Protein AF-A0A7Y0Q3K5-F1 (afdb_monomer_lite)

Organism: NCBI:txid2729629

Structure (mmCIF, N/CA/C/O backbone):
data_AF-A0A7Y0Q3K5-F1
#
_entry.id   AF-A0A7Y0Q3K5-F1
#
loop_
_atom_site.group_PDB
_atom_site.id
_atom_site.type_symbol
_atom_site.label_atom_id
_atom_site.label_alt_id
_atom_site.label_comp_id
_atom_site.label_asym_id
_atom_site.label_entity_id
_atom_site.label_seq_id
_atom_site.pdbx_PDB_ins_code
_atom_site.Cartn_x
_atom_site.Cartn_y
_atom_site.Cartn_z
_atom_site.occupancy
_atom_site.B_iso_or_equiv
_atom_site.auth_seq_id
_atom_site.auth_comp_id
_atom_site.auth_asym_id
_atom_site.auth_atom_id
_atom_site.pdbx_PDB_model_num
ATOM 1 N N . MET A 1 1 ? 8.801 -20.178 20.200 1.00 30.55 1 MET A N 1
ATOM 2 C CA . MET A 1 1 ? 8.638 -20.980 18.969 1.00 30.55 1 MET A CA 1
ATOM 3 C C . MET A 1 1 ? 8.084 -20.037 17.924 1.00 30.55 1 MET A C 1
ATOM 5 O O . MET A 1 1 ? 7.023 -19.477 18.173 1.00 30.55 1 MET A O 1
ATOM 9 N N . ARG A 1 2 ? 8.838 -19.727 16.863 1.00 35.03 2 ARG A N 1
ATOM 10 C CA . ARG A 1 2 ? 8.365 -18.780 15.844 1.00 35.03 2 ARG A CA 1
ATOM 11 C C . ARG A 1 2 ? 7.385 -19.546 14.961 1.00 35.03 2 ARG A C 1
ATOM 13 O O . ARG A 1 2 ? 7.698 -20.647 14.532 1.00 35.03 2 ARG A O 1
ATOM 20 N N . PHE A 1 3 ? 6.213 -18.978 14.698 1.00 37.06 3 PHE A N 1
ATOM 21 C CA . PHE A 1 3 ? 5.166 -19.551 13.834 1.00 37.06 3 PHE A CA 1
ATOM 22 C C . PHE A 1 3 ? 5.705 -20.064 12.473 1.00 37.06 3 PHE A C 1
ATOM 24 O O . PHE A 1 3 ? 5.179 -21.012 11.897 1.00 37.06 3 PHE A O 1
ATOM 31 N N . TRP A 1 4 ? 6.835 -19.513 12.023 1.00 39.06 4 TRP A N 1
ATOM 32 C CA . TRP A 1 4 ? 7.583 -19.910 10.831 1.00 39.06 4 TRP A CA 1
ATOM 33 C C . TRP A 1 4 ? 8.275 -21.278 10.889 1.00 39.06 4 TRP A C 1
ATOM 35 O O . TRP A 1 4 ? 8.468 -21.882 9.836 1.00 39.06 4 TRP A O 1
ATOM 45 N N . ASP A 1 5 ? 8.591 -21.814 12.070 1.00 39.25 5 ASP A N 1
ATOM 46 C CA . ASP A 1 5 ? 9.247 -23.128 12.185 1.00 39.25 5 ASP A CA 1
ATOM 47 C C . ASP A 1 5 ? 8.309 -24.261 11.709 1.00 39.25 5 ASP A C 1
ATOM 49 O O . ASP A 1 5 ? 8.764 -25.295 11.229 1.00 39.25 5 ASP A O 1
ATOM 53 N N . ALA A 1 6 ? 6.986 -24.047 11.750 1.00 40.75 6 ALA A N 1
ATOM 54 C CA . ALA A 1 6 ? 5.992 -25.015 11.279 1.00 40.75 6 ALA A CA 1
ATOM 55 C C . ALA A 1 6 ? 5.790 -25.012 9.749 1.00 40.75 6 ALA A C 1
ATOM 57 O O . ALA A 1 6 ? 5.374 -26.025 9.190 1.00 40.75 6 ALA A O 1
ATOM 58 N N . PHE A 1 7 ? 6.111 -23.909 9.063 1.00 44.75 7 PHE A N 1
ATOM 59 C CA . PHE A 1 7 ? 5.957 -23.778 7.605 1.00 44.75 7 PHE A CA 1
ATOM 60 C C . PHE A 1 7 ? 7.297 -23.790 6.846 1.00 44.75 7 PHE A C 1
ATOM 62 O O . PHE A 1 7 ? 7.319 -24.001 5.635 1.00 44.75 7 PHE A O 1
ATOM 69 N N . GLY A 1 8 ? 8.420 -23.601 7.546 1.00 37.06 8 GLY A N 1
ATOM 70 C CA . GLY A 1 8 ? 9.743 -23.378 6.957 1.00 37.06 8 GLY A CA 1
ATOM 71 C C . GLY A 1 8 ? 10.617 -24.615 6.725 1.00 37.06 8 GLY A C 1
ATOM 72 O O . GLY A 1 8 ? 11.717 -24.469 6.198 1.00 37.06 8 GLY A O 1
ATOM 73 N N . HIS A 1 9 ? 10.194 -25.834 7.081 1.00 32.56 9 HIS A N 1
ATOM 74 C CA . HIS A 1 9 ? 11.122 -26.978 7.077 1.00 32.56 9 HIS A CA 1
ATOM 75 C C . HIS A 1 9 ? 11.293 -27.752 5.761 1.00 32.56 9 HIS A C 1
ATOM 77 O O . HIS A 1 9 ? 12.130 -28.656 5.721 1.00 32.56 9 HIS A O 1
ATOM 83 N N . HIS A 1 10 ? 10.626 -27.388 4.660 1.00 35.31 10 HIS A N 1
ATOM 84 C CA . HIS A 1 10 ? 10.815 -28.090 3.374 1.00 35.31 10 HIS A CA 1
ATOM 85 C C . HIS A 1 10 ? 11.107 -27.219 2.148 1.00 35.31 10 HIS A C 1
ATOM 87 O O . HIS A 1 10 ? 11.285 -27.767 1.060 1.00 35.31 10 HIS A O 1
ATOM 93 N N . VAL A 1 11 ? 11.271 -25.903 2.290 1.00 40.62 11 VAL A N 1
ATOM 94 C CA . VAL A 1 11 ? 11.734 -25.079 1.166 1.00 40.62 11 VAL A CA 1
ATOM 95 C C . VAL A 1 11 ? 13.249 -24.954 1.262 1.00 40.62 11 VAL A C 1
ATOM 97 O O . VAL A 1 11 ? 13.791 -24.161 2.027 1.00 40.62 11 VAL A O 1
ATOM 100 N N . ARG A 1 12 ? 13.960 -25.799 0.504 1.00 35.88 12 ARG A N 1
ATOM 101 C CA . ARG A 1 12 ? 15.380 -25.558 0.224 1.00 35.88 12 ARG A CA 1
ATOM 102 C C . ARG A 1 12 ? 15.511 -24.141 -0.358 1.00 35.88 12 ARG A C 1
ATOM 104 O O . ARG A 1 12 ? 14.725 -23.812 -1.245 1.00 35.88 12 ARG A O 1
ATOM 111 N N . PRO A 1 13 ? 16.517 -23.346 0.044 1.00 39.75 13 PRO A N 1
ATOM 112 C CA . PRO A 1 13 ? 16.728 -21.966 -0.415 1.00 39.75 13 PRO A CA 1
ATOM 113 C C . PRO A 1 13 ? 17.180 -21.859 -1.890 1.00 39.75 13 PRO A C 1
ATOM 115 O O . PRO A 1 13 ? 17.896 -20.940 -2.262 1.00 39.75 13 PRO A O 1
ATOM 118 N N . SER A 1 14 ? 16.805 -22.818 -2.738 1.00 45.38 14 SER A N 1
ATOM 119 C CA . SER A 1 14 ? 17.191 -22.900 -4.147 1.00 45.38 14 SER A CA 1
ATOM 120 C C . SER A 1 14 ? 16.003 -22.800 -5.109 1.00 45.38 14 SER A C 1
ATOM 122 O O . SER A 1 14 ? 16.205 -22.986 -6.303 1.00 45.38 14 SER A O 1
ATOM 124 N N . ASN A 1 15 ? 14.777 -22.575 -4.617 1.00 52.78 15 ASN A N 1
ATOM 125 C CA . ASN A 1 15 ? 13.581 -22.474 -5.457 1.00 52.78 15 ASN A CA 1
ATOM 126 C C . ASN A 1 15 ? 12.684 -21.306 -5.012 1.00 52.78 15 ASN A C 1
ATOM 128 O O . ASN A 1 15 ? 11.718 -21.497 -4.272 1.00 52.78 15 ASN A O 1
ATOM 132 N N . LEU A 1 16 ? 13.060 -20.096 -5.431 1.00 55.34 16 LEU A N 1
ATOM 133 C CA . LEU A 1 16 ? 12.394 -18.838 -5.079 1.00 55.34 16 LEU A CA 1
ATOM 134 C C . LEU A 1 16 ? 10.969 -18.735 -5.663 1.00 55.34 16 LEU A C 1
ATOM 136 O O . LEU A 1 16 ? 10.087 -18.167 -5.017 1.00 55.34 16 LEU A O 1
ATOM 140 N N . ASP A 1 17 ? 10.691 -19.416 -6.781 1.00 59.78 17 ASP A N 1
ATOM 141 C CA . ASP A 1 17 ? 9.335 -19.572 -7.335 1.00 59.78 17 ASP A CA 1
ATOM 142 C C . ASP A 1 17 ? 8.386 -20.249 -6.329 1.00 59.78 17 ASP A C 1
ATOM 144 O O . ASP A 1 17 ? 7.210 -19.897 -6.201 1.00 59.78 17 ASP A O 1
ATOM 148 N N . GLY A 1 18 ? 8.913 -21.203 -5.551 1.00 64.25 18 GLY A N 1
ATOM 149 C CA . GLY A 1 18 ? 8.178 -21.871 -4.478 1.00 64.25 18 GLY A CA 1
ATOM 150 C C . GLY A 1 18 ? 7.879 -20.958 -3.286 1.00 64.25 18 GLY A C 1
ATOM 151 O O . GLY A 1 18 ? 6.860 -21.148 -2.617 1.00 64.25 18 GLY A O 1
ATOM 152 N N . GLU A 1 19 ? 8.729 -19.960 -3.035 1.00 71.50 19 GLU A N 1
ATOM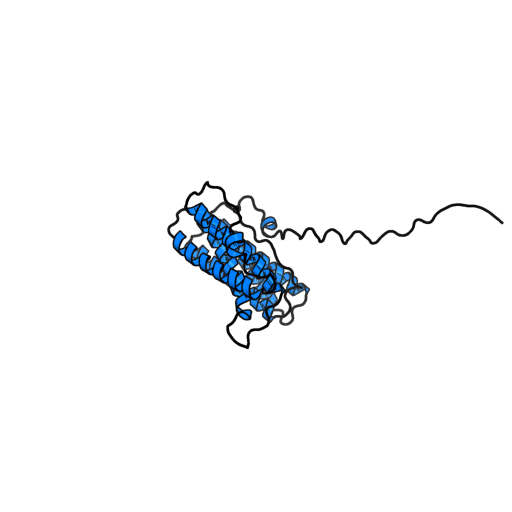 153 C CA . GLU A 1 19 ? 8.556 -18.984 -1.956 1.00 71.50 19 GLU A CA 1
ATOM 154 C C . GLU A 1 19 ? 7.471 -17.958 -2.320 1.00 71.50 19 GLU A C 1
ATOM 156 O O . GLU A 1 19 ? 6.534 -17.762 -1.545 1.00 71.50 19 GLU A O 1
ATOM 161 N N . LEU A 1 20 ? 7.502 -17.400 -3.537 1.00 74.88 20 LEU A N 1
ATOM 162 C CA . LEU A 1 20 ? 6.457 -16.493 -4.041 1.00 74.88 20 LEU A CA 1
ATOM 163 C C . LEU A 1 20 ? 5.085 -17.173 -4.133 1.00 74.88 20 LEU A C 1
ATOM 165 O O . LEU A 1 20 ? 4.081 -16.616 -3.687 1.00 74.88 20 LEU A O 1
ATOM 169 N N . ALA A 1 21 ? 5.028 -18.413 -4.627 1.00 72.06 21 ALA A N 1
ATOM 170 C CA . ALA A 1 21 ? 3.790 -19.196 -4.642 1.00 72.06 21 ALA A CA 1
ATOM 171 C C . ALA A 1 21 ? 3.284 -19.547 -3.227 1.00 72.06 21 ALA A C 1
ATOM 173 O O . ALA A 1 21 ? 2.089 -19.791 -3.024 1.00 72.06 21 ALA A O 1
ATOM 174 N N . GLY A 1 22 ? 4.182 -19.612 -2.241 1.00 72.06 22 GLY A N 1
ATOM 175 C CA . GLY A 1 22 ? 3.836 -19.721 -0.825 1.00 72.06 22 GLY A CA 1
ATOM 176 C C . GLY A 1 22 ? 3.219 -18.428 -0.297 1.00 72.06 22 GLY A C 1
ATOM 177 O O . GLY A 1 22 ? 2.155 -18.462 0.318 1.00 72.06 22 GLY A O 1
ATOM 178 N N . PHE A 1 23 ? 3.832 -17.286 -0.602 1.00 71.31 23 PHE A N 1
ATOM 179 C CA . PHE A 1 23 ? 3.341 -15.979 -0.176 1.00 71.31 23 PHE A CA 1
ATOM 180 C C . PHE A 1 23 ? 1.995 -15.599 -0.796 1.00 71.31 23 PHE A C 1
ATOM 182 O O . PHE A 1 23 ? 1.119 -15.135 -0.071 1.00 71.31 23 PHE A O 1
ATOM 189 N N . ARG A 1 24 ? 1.757 -15.898 -2.078 1.00 72.25 24 ARG A N 1
ATOM 190 C CA . ARG A 1 24 ? 0.447 -15.671 -2.717 1.00 72.25 24 ARG A CA 1
ATOM 191 C C . ARG A 1 24 ? -0.679 -16.482 -2.062 1.00 72.25 24 ARG A C 1
ATOM 193 O O . ARG A 1 24 ? -1.801 -16.005 -1.926 1.00 72.25 24 ARG A O 1
ATOM 200 N N . ARG A 1 25 ? -0.379 -17.694 -1.575 1.00 74.88 25 ARG A N 1
ATOM 201 C CA . ARG A 1 25 ? -1.334 -18.484 -0.774 1.00 74.88 25 ARG A CA 1
ATOM 202 C C . ARG A 1 25 ? -1.654 -17.835 0.573 1.00 74.88 25 ARG A C 1
ATOM 204 O O . ARG A 1 25 ? -2.783 -17.955 1.034 1.00 74.88 25 ARG A O 1
ATOM 211 N N . VAL A 1 26 ? -0.686 -17.155 1.190 1.00 67.81 26 VAL A N 1
ATOM 212 C CA . VAL A 1 26 ? -0.919 -16.364 2.411 1.00 67.81 26 VAL A CA 1
ATOM 213 C C . VAL A 1 26 ? -1.731 -15.106 2.099 1.00 67.81 26 VAL A C 1
ATOM 215 O O . VAL A 1 26 ? -2.606 -14.766 2.889 1.00 67.81 26 VAL A O 1
ATOM 218 N N . GLY A 1 27 ? -1.514 -14.474 0.939 1.00 68.19 27 GLY A N 1
ATOM 219 C CA . GLY A 1 27 ? -2.356 -13.387 0.424 1.00 68.19 27 GLY A CA 1
ATOM 220 C C . GLY A 1 27 ? -3.841 -13.753 0.446 1.00 68.19 27 GLY A C 1
ATOM 221 O O . GLY A 1 27 ? -4.630 -13.057 1.074 1.00 68.19 27 GLY A O 1
ATOM 222 N N . GLY A 1 28 ? -4.195 -14.950 -0.038 1.00 71.19 28 GLY A N 1
ATOM 223 C CA . GLY A 1 28 ? -5.576 -15.455 0.001 1.00 71.19 28 GLY A CA 1
ATOM 224 C C . GLY A 1 28 ? -6.249 -15.451 1.386 1.00 71.19 28 GLY A C 1
ATOM 225 O O . GLY A 1 28 ? -7.472 -15.353 1.465 1.00 71.19 28 GLY A O 1
ATOM 226 N N . GLN A 1 29 ? -5.483 -15.475 2.484 1.00 82.50 29 GLN A N 1
ATOM 227 C CA . GLN A 1 29 ? -6.030 -15.360 3.842 1.00 82.50 29 GLN A CA 1
ATOM 228 C C . GLN A 1 29 ? -6.497 -13.938 4.179 1.00 82.50 29 GLN A C 1
ATOM 230 O O . GLN A 1 29 ? -7.330 -13.769 5.065 1.00 82.50 29 GLN A O 1
ATOM 235 N N . VAL A 1 30 ? -5.985 -12.906 3.504 1.00 91.69 30 VAL A N 1
ATOM 236 C CA . VAL A 1 30 ? -6.357 -11.506 3.750 1.00 91.69 30 VAL A CA 1
ATOM 237 C C . VAL A 1 30 ? -7.838 -11.290 3.458 1.00 91.69 30 VAL A C 1
ATOM 239 O O . VAL A 1 30 ? -8.549 -10.757 4.307 1.00 91.69 30 VAL A O 1
ATOM 242 N N . LEU A 1 31 ? -8.329 -11.758 2.307 1.00 89.56 31 LEU A N 1
ATOM 243 C CA . LEU A 1 31 ? -9.748 -11.659 1.946 1.00 89.56 31 LEU A CA 1
ATOM 244 C C . LEU A 1 31 ? -10.652 -12.457 2.893 1.00 89.56 31 LEU A C 1
ATOM 246 O O . LEU A 1 31 ? -11.703 -11.962 3.295 1.00 89.56 31 LEU A O 1
ATOM 250 N N . GLU A 1 32 ? -10.236 -13.662 3.290 1.00 90.25 32 GLU A N 1
ATOM 251 C CA . GLU A 1 32 ? -10.981 -14.463 4.271 1.00 90.25 32 GLU A CA 1
ATOM 252 C C . GLU A 1 32 ? -11.122 -13.723 5.605 1.00 90.25 32 GLU A C 1
ATOM 254 O O . GLU A 1 32 ? -12.180 -13.741 6.232 1.00 90.25 32 GLU A O 1
ATOM 259 N N . VAL A 1 33 ? -10.058 -13.051 6.045 1.00 91.75 33 VAL A N 1
ATOM 260 C CA . VAL A 1 33 ? -10.050 -12.310 7.309 1.00 91.75 33 VAL A CA 1
ATOM 261 C C . VAL A 1 33 ? -10.799 -10.991 7.189 1.00 91.75 33 VAL A C 1
ATOM 263 O O . VAL A 1 33 ? -11.500 -10.629 8.127 1.00 91.75 33 VAL A O 1
ATOM 266 N N . LEU A 1 34 ? -10.746 -10.312 6.041 1.00 91.44 34 LEU A N 1
ATOM 267 C CA . LEU A 1 34 ? -11.617 -9.169 5.755 1.00 91.44 34 LEU A CA 1
ATOM 268 C C . LEU A 1 34 ? -13.096 -9.553 5.889 1.00 91.44 34 LEU A C 1
ATOM 270 O O . LEU A 1 34 ? -13.844 -8.851 6.568 1.00 91.44 34 LEU A O 1
ATOM 274 N N . ASP A 1 35 ? -13.515 -10.692 5.325 1.00 91.50 35 ASP A N 1
ATOM 275 C CA . ASP A 1 35 ? -14.900 -11.164 5.465 1.00 91.50 35 ASP A CA 1
ATOM 276 C C . ASP A 1 35 ? -15.249 -11.528 6.918 1.00 91.50 35 ASP A C 1
ATOM 278 O O . ASP A 1 35 ? -16.330 -11.181 7.398 1.00 91.50 35 ASP A O 1
ATOM 282 N N . GLN A 1 36 ? -14.325 -12.156 7.654 1.00 92.56 36 GLN A N 1
ATOM 283 C CA . GLN A 1 36 ? -14.501 -12.449 9.085 1.00 92.56 36 GLN A CA 1
ATOM 284 C C . GLN A 1 36 ? -14.631 -11.175 9.930 1.00 92.56 36 GLN A C 1
ATOM 286 O O . GLN A 1 36 ? -15.387 -11.152 10.902 1.00 92.56 36 GLN A O 1
ATOM 291 N N . LEU A 1 37 ? -13.904 -10.115 9.570 1.00 92.94 37 LEU A N 1
ATOM 292 C CA . LEU A 1 37 ? -13.866 -8.857 10.310 1.00 92.94 37 LEU A CA 1
ATOM 293 C C . LEU A 1 37 ? -14.935 -7.854 9.879 1.00 92.94 37 LEU A C 1
ATOM 295 O O . LEU A 1 37 ? -15.087 -6.846 10.562 1.00 92.94 37 LEU A O 1
ATOM 299 N N . LYS A 1 38 ? -15.731 -8.112 8.834 1.00 89.31 38 LYS A N 1
ATOM 300 C CA . LYS A 1 38 ? -16.739 -7.156 8.326 1.00 89.31 38 LYS A CA 1
ATOM 301 C C . LYS A 1 38 ? -17.720 -6.643 9.386 1.00 89.31 38 LYS A C 1
ATOM 303 O O . LYS A 1 38 ? -18.212 -5.527 9.280 1.00 89.31 38 LYS A O 1
ATOM 308 N N . THR A 1 39 ? -18.014 -7.454 10.405 1.00 87.12 39 THR A N 1
ATOM 309 C CA . THR A 1 39 ? -18.900 -7.089 11.524 1.00 87.12 39 THR A CA 1
ATOM 310 C C . THR A 1 39 ? -18.146 -6.660 12.784 1.00 87.12 39 THR A C 1
ATOM 312 O O . THR A 1 39 ? -18.775 -6.399 13.807 1.00 87.12 39 THR A O 1
ATOM 315 N N . SER A 1 40 ? -16.812 -6.632 12.754 1.00 91.12 40 SER A N 1
ATOM 316 C CA . SER A 1 40 ? -15.996 -6.157 13.869 1.00 91.12 40 SER A CA 1
ATOM 317 C C . SER A 1 40 ? -16.199 -4.657 14.059 1.00 91.12 40 SER A C 1
ATOM 319 O O . SER A 1 40 ? -16.102 -3.886 13.106 1.00 91.12 40 SER A O 1
ATOM 321 N N . ALA A 1 41 ? -16.439 -4.242 15.302 1.00 91.56 41 ALA A N 1
ATOM 322 C CA . ALA A 1 41 ? -16.521 -2.832 15.679 1.00 91.56 41 ALA A CA 1
ATOM 323 C C . ALA A 1 41 ? -15.154 -2.236 16.063 1.00 91.56 41 ALA A C 1
ATOM 325 O O . ALA A 1 41 ? -15.095 -1.076 16.459 1.00 91.56 41 ALA A O 1
ATOM 326 N N . VAL A 1 42 ? -14.072 -3.024 15.995 1.00 94.62 42 VAL A N 1
ATOM 327 C CA . VAL A 1 42 ? -12.729 -2.610 16.421 1.00 94.62 42 VAL A CA 1
ATOM 328 C C . VAL A 1 42 ? -12.001 -1.952 15.242 1.00 94.62 42 VAL A C 1
ATOM 330 O O . VAL A 1 42 ? -11.570 -2.665 14.332 1.00 94.62 42 VAL A O 1
ATOM 333 N N . PRO A 1 43 ? -11.836 -0.616 15.217 1.00 93.38 43 PRO A N 1
ATOM 334 C CA . PRO A 1 43 ? -11.351 0.072 14.019 1.00 93.38 43 PRO A CA 1
ATOM 335 C C . PRO A 1 43 ? -9.867 -0.200 13.729 1.00 93.38 43 PRO A C 1
ATOM 337 O O . PRO A 1 43 ? -9.455 -0.300 12.577 1.00 93.38 43 PRO A O 1
ATOM 340 N N . THR A 1 44 ? -9.061 -0.421 14.766 1.00 94.19 44 THR A N 1
ATOM 341 C CA . THR A 1 44 ? -7.650 -0.824 14.658 1.00 94.19 44 THR A CA 1
ATOM 342 C C . THR A 1 44 ? -7.480 -2.208 14.025 1.00 94.19 44 THR A C 1
ATOM 344 O O . THR A 1 44 ? -6.535 -2.423 13.266 1.00 94.19 44 THR A O 1
ATOM 347 N N . ALA A 1 45 ? -8.422 -3.134 14.242 1.00 95.50 45 ALA A N 1
ATOM 348 C CA . ALA A 1 45 ? -8.410 -4.442 13.585 1.00 95.50 45 ALA A CA 1
ATOM 349 C C . ALA A 1 45 ? -8.599 -4.297 12.067 1.00 95.50 45 ALA A C 1
ATOM 351 O O . ALA A 1 45 ? -7.887 -4.935 11.288 1.00 95.50 45 ALA A O 1
ATOM 352 N N . HIS A 1 46 ? -9.513 -3.407 11.658 1.00 95.38 46 HIS A N 1
ATOM 353 C CA . HIS A 1 46 ? -9.708 -3.034 10.255 1.00 95.38 46 HIS A CA 1
ATOM 354 C C . HIS A 1 46 ? -8.463 -2.366 9.671 1.00 95.38 46 HIS A C 1
ATOM 356 O O . HIS A 1 46 ? -8.049 -2.723 8.572 1.00 95.38 46 HIS A O 1
ATOM 362 N N . ALA A 1 47 ? -7.802 -1.481 10.422 1.00 95.50 47 ALA A N 1
ATOM 363 C CA . ALA A 1 47 ? -6.574 -0.829 9.971 1.00 95.50 47 ALA A CA 1
ATOM 364 C C . ALA A 1 47 ? -5.476 -1.852 9.624 1.00 95.50 47 ALA A C 1
ATOM 366 O O . ALA A 1 47 ? -4.934 -1.811 8.520 1.00 95.50 47 ALA A O 1
ATOM 367 N N . TYR A 1 48 ? -5.197 -2.822 10.504 1.00 96.56 48 TYR A N 1
ATOM 368 C CA . TYR A 1 48 ? -4.203 -3.869 10.233 1.00 96.56 48 TYR A CA 1
ATOM 369 C C . TYR A 1 48 ? -4.500 -4.661 8.955 1.00 96.56 48 TYR A C 1
ATOM 371 O O . TYR A 1 48 ? -3.604 -4.875 8.133 1.00 96.56 48 TYR A O 1
ATOM 379 N N . ILE A 1 49 ? -5.748 -5.106 8.777 1.00 96.44 49 ILE A N 1
ATOM 380 C CA . ILE A 1 49 ? -6.099 -5.947 7.629 1.00 96.44 49 ILE A CA 1
ATOM 381 C C . ILE A 1 49 ? -6.176 -5.144 6.323 1.00 96.44 49 ILE A C 1
ATOM 383 O O . ILE A 1 49 ? -5.813 -5.670 5.273 1.00 96.44 49 ILE A O 1
ATOM 387 N N . GLN A 1 50 ? -6.556 -3.864 6.368 1.00 96.31 50 GLN A N 1
ATOM 388 C CA . GLN A 1 50 ? -6.536 -2.990 5.190 1.00 96.31 50 GLN A CA 1
ATOM 389 C C . GLN A 1 50 ? -5.107 -2.662 4.744 1.00 96.31 50 GLN A C 1
ATOM 391 O O . GLN A 1 50 ? -4.834 -2.651 3.543 1.00 96.31 50 GLN A O 1
ATOM 396 N N . VAL A 1 51 ? -4.165 -2.492 5.682 1.00 96.75 51 VAL A N 1
ATOM 397 C CA . VAL A 1 51 ? -2.732 -2.414 5.345 1.00 96.75 51 VAL A CA 1
ATOM 398 C C . VAL A 1 51 ? -2.292 -3.707 4.662 1.00 96.75 51 VAL A C 1
ATOM 400 O O . VAL A 1 51 ? -1.726 -3.657 3.572 1.00 96.75 51 VAL A O 1
ATOM 403 N N . ALA A 1 52 ? -2.604 -4.870 5.247 1.00 96.38 52 ALA A N 1
ATOM 404 C CA . ALA A 1 52 ? -2.267 -6.164 4.651 1.00 96.38 52 ALA A CA 1
ATOM 405 C C . ALA A 1 52 ? -2.836 -6.315 3.230 1.00 96.38 52 ALA A C 1
ATOM 407 O O . ALA A 1 52 ? -2.133 -6.797 2.343 1.00 96.38 52 ALA A O 1
ATOM 408 N N . ARG A 1 53 ? -4.067 -5.842 2.997 1.00 96.75 53 ARG A N 1
ATOM 409 C CA . ARG A 1 53 ? -4.720 -5.855 1.684 1.00 96.75 53 ARG A CA 1
ATOM 410 C C . ARG A 1 53 ? -4.021 -4.970 0.661 1.00 96.75 53 ARG A C 1
ATOM 412 O O . ARG A 1 53 ? -3.848 -5.392 -0.477 1.00 96.75 53 ARG A O 1
ATOM 419 N N . CYS A 1 54 ? -3.577 -3.780 1.053 1.00 97.44 54 CYS A N 1
ATOM 420 C CA . CYS A 1 54 ? -2.803 -2.911 0.165 1.00 97.44 54 CYS A CA 1
ATOM 421 C C . CYS A 1 54 ? -1.480 -3.572 -0.255 1.00 97.44 54 CYS A C 1
ATOM 423 O O . CYS A 1 54 ? -1.117 -3.546 -1.429 1.00 97.44 54 CYS A O 1
ATOM 425 N N . LEU A 1 55 ? -0.777 -4.202 0.692 1.00 95.88 55 LEU A N 1
ATOM 426 C CA . LEU A 1 55 ? 0.482 -4.902 0.420 1.00 95.88 55 LEU A CA 1
ATOM 427 C C . LEU A 1 55 ? 0.278 -6.122 -0.485 1.00 95.88 55 LEU A C 1
ATOM 429 O O . LEU A 1 55 ? 1.037 -6.315 -1.432 1.00 95.88 55 LEU A O 1
ATOM 433 N N . GLU A 1 56 ? -0.762 -6.914 -0.220 1.00 95.44 56 GLU A N 1
ATOM 434 C CA . GLU A 1 56 ? -1.150 -8.055 -1.051 1.00 95.44 56 GLU A CA 1
ATOM 435 C C . GLU A 1 56 ? -1.431 -7.617 -2.491 1.00 95.44 56 GLU A C 1
ATOM 437 O O . GLU A 1 56 ? -0.807 -8.134 -3.411 1.00 95.44 56 GLU A O 1
ATOM 442 N N . LEU A 1 57 ? -2.315 -6.631 -2.684 1.00 95.62 57 LEU A N 1
ATOM 443 C CA . LEU A 1 57 ? -2.696 -6.131 -4.008 1.00 95.62 57 LEU A CA 1
ATOM 444 C C . LEU A 1 57 ? -1.491 -5.642 -4.804 1.00 95.62 57 LEU A C 1
ATOM 446 O O . LEU A 1 57 ? -1.352 -5.967 -5.982 1.00 95.62 57 LEU A O 1
ATOM 450 N N . PHE A 1 58 ? -0.609 -4.884 -4.155 1.00 96.19 58 PHE A N 1
ATOM 451 C CA . PHE A 1 58 ? 0.611 -4.414 -4.788 1.00 96.19 58 PHE A CA 1
ATOM 452 C C . PHE A 1 58 ? 1.515 -5.578 -5.204 1.00 96.19 58 PHE A C 1
ATOM 454 O O . PHE A 1 58 ? 1.960 -5.628 -6.349 1.00 96.19 58 PHE A O 1
ATOM 461 N N . ALA A 1 59 ? 1.795 -6.511 -4.291 1.00 93.44 59 ALA A N 1
ATOM 462 C CA . ALA A 1 59 ? 2.713 -7.612 -4.557 1.00 93.44 59 ALA A CA 1
ATOM 463 C C . ALA A 1 59 ? 2.163 -8.575 -5.616 1.00 93.44 59 ALA A C 1
ATOM 465 O O . ALA A 1 59 ? 2.894 -8.917 -6.545 1.00 93.44 59 ALA A O 1
ATOM 466 N N . ASP A 1 60 ? 0.881 -8.939 -5.525 1.00 92.00 60 ASP A N 1
ATOM 467 C CA . ASP A 1 60 ? 0.192 -9.792 -6.496 1.00 92.00 60 ASP A CA 1
ATOM 468 C C . ASP A 1 60 ? 0.242 -9.163 -7.887 1.00 92.00 60 ASP A C 1
ATOM 470 O O . ASP A 1 60 ? 0.705 -9.793 -8.836 1.00 92.00 60 ASP A O 1
ATOM 474 N N . GLN A 1 61 ? -0.154 -7.894 -8.008 1.00 92.94 61 GLN A N 1
ATOM 475 C CA . GLN A 1 61 ? -0.180 -7.203 -9.294 1.00 92.94 61 GLN A CA 1
ATOM 476 C C . GLN A 1 61 ? 1.222 -6.995 -9.882 1.00 92.94 61 GLN A C 1
ATOM 478 O O . GLN A 1 61 ? 1.379 -6.954 -11.105 1.00 92.94 61 GLN A O 1
ATOM 483 N N . LEU A 1 62 ? 2.241 -6.879 -9.029 1.00 91.88 62 LEU A N 1
ATOM 484 C CA . LEU A 1 62 ? 3.629 -6.737 -9.446 1.00 91.88 62 LEU A CA 1
ATOM 485 C C . LEU A 1 62 ? 4.192 -8.037 -10.047 1.00 91.88 62 LEU A C 1
ATOM 487 O O . LEU A 1 62 ? 4.970 -7.973 -11.001 1.00 91.88 62 LEU A O 1
ATOM 491 N N . VAL A 1 63 ? 3.814 -9.204 -9.511 1.00 89.50 63 VAL A N 1
ATOM 492 C CA . VAL A 1 63 ? 4.313 -10.513 -9.982 1.00 89.50 63 VAL A CA 1
ATOM 493 C C . VAL A 1 63 ? 3.416 -11.175 -11.027 1.00 89.50 63 VAL A C 1
ATOM 495 O O . VAL A 1 63 ? 3.906 -12.011 -11.784 1.00 89.50 63 VAL A O 1
ATOM 498 N N . GLU A 1 64 ? 2.132 -10.807 -11.102 1.00 88.62 64 GLU A N 1
ATOM 499 C CA . GLU A 1 64 ? 1.128 -11.442 -11.972 1.00 88.62 64 GLU A CA 1
ATOM 500 C C . GLU A 1 64 ? 1.594 -11.631 -13.427 1.00 88.62 64 GLU A C 1
ATOM 502 O O . GLU A 1 64 ? 1.465 -12.749 -13.934 1.00 88.62 64 GLU A O 1
ATOM 507 N N . PRO A 1 65 ? 2.208 -10.631 -14.099 1.00 87.25 65 PRO A N 1
ATOM 508 C CA . PRO A 1 65 ? 2.620 -10.785 -15.496 1.00 87.25 65 PRO A CA 1
ATOM 509 C C . PRO A 1 65 ? 3.665 -11.882 -15.726 1.00 87.25 65 PRO A C 1
ATOM 511 O O . PRO A 1 65 ? 3.777 -12.397 -16.834 1.00 87.25 65 PRO A O 1
ATOM 514 N N . TYR A 1 66 ? 4.426 -12.241 -14.692 1.00 84.81 66 TYR A N 1
ATOM 515 C CA . TYR A 1 66 ? 5.521 -13.214 -14.749 1.00 84.81 66 TYR A CA 1
ATOM 516 C C . TYR A 1 66 ? 5.096 -14.608 -14.274 1.00 84.81 66 TYR A C 1
ATOM 518 O O . TYR A 1 66 ? 5.812 -15.581 -14.488 1.00 84.81 66 TYR A O 1
ATOM 526 N N . MET A 1 67 ? 3.932 -14.709 -13.629 1.00 79.50 67 MET A N 1
ATOM 527 C CA . MET A 1 67 ? 3.412 -15.944 -13.032 1.00 79.50 67 MET A CA 1
ATOM 528 C C . MET A 1 67 ? 2.261 -16.555 -13.848 1.00 79.50 67 MET A C 1
ATOM 530 O O . MET A 1 67 ? 1.651 -17.536 -13.418 1.00 79.50 67 MET A O 1
ATOM 534 N N . ALA A 1 68 ? 1.945 -15.984 -15.016 1.00 72.06 68 ALA A N 1
ATOM 535 C CA . ALA A 1 68 ? 0.895 -16.477 -15.898 1.00 72.06 68 ALA A CA 1
ATOM 536 C C . ALA A 1 68 ? 1.168 -17.928 -16.336 1.00 72.06 68 ALA A C 1
ATOM 538 O O . ALA A 1 68 ? 2.266 -18.280 -16.765 1.00 72.06 68 ALA A O 1
ATOM 539 N N . ILE A 1 69 ? 0.148 -18.786 -16.239 1.00 62.22 69 ILE A N 1
ATOM 540 C CA . ILE A 1 69 ? 0.255 -20.206 -16.594 1.00 62.22 69 ILE A CA 1
ATOM 541 C C . ILE A 1 69 ? 0.340 -20.332 -18.124 1.00 62.22 69 ILE A C 1
ATOM 543 O O . ILE A 1 69 ? -0.672 -20.235 -18.816 1.00 62.22 69 ILE A O 1
ATOM 547 N N . GLY A 1 70 ? 1.545 -20.559 -18.652 1.00 61.84 70 GLY A N 1
ATOM 548 C CA . GLY A 1 70 ? 1.804 -20.763 -20.082 1.00 61.84 70 GLY A CA 1
ATOM 549 C C . GLY A 1 70 ? 3.292 -20.659 -20.435 1.00 61.84 70 GLY A C 1
ATOM 550 O O . GLY A 1 70 ? 4.090 -20.182 -19.636 1.00 61.84 70 GLY A O 1
ATOM 551 N N . SER A 1 71 ? 3.680 -21.107 -21.634 1.00 58.53 71 SER A N 1
ATOM 552 C CA . SER A 1 71 ? 5.074 -21.070 -22.124 1.00 58.53 71 SER A CA 1
ATOM 553 C C . SER A 1 71 ? 5.595 -19.669 -22.466 1.00 58.53 71 SER A C 1
ATOM 555 O O . SER A 1 71 ? 6.778 -19.527 -22.765 1.00 58.53 71 SER A O 1
ATOM 557 N N . ASP A 1 72 ? 4.725 -18.658 -22.420 1.00 74.81 72 ASP A N 1
ATOM 558 C CA . ASP A 1 72 ? 4.995 -17.318 -22.953 1.00 74.81 72 ASP A CA 1
ATOM 559 C C . ASP A 1 72 ? 5.181 -16.263 -21.848 1.00 74.81 72 ASP A C 1
ATOM 561 O O . ASP A 1 72 ? 5.308 -15.073 -22.140 1.00 74.81 72 ASP A O 1
ATOM 565 N N . ALA A 1 73 ? 5.197 -16.676 -20.574 1.00 76.00 73 ALA A N 1
ATOM 566 C CA . ALA A 1 73 ? 5.447 -15.758 -19.469 1.00 76.00 73 ALA A CA 1
ATOM 567 C C . ALA A 1 73 ? 6.893 -15.222 -19.535 1.00 76.00 73 ALA A C 1
ATOM 569 O O . ALA A 1 73 ? 7.839 -16.009 -19.672 1.00 76.00 73 ALA A O 1
ATOM 570 N N . PRO A 1 74 ? 7.100 -13.894 -19.445 1.00 81.62 74 PRO A N 1
ATOM 571 C CA . PRO A 1 74 ? 8.437 -13.325 -19.392 1.00 81.62 74 PRO A CA 1
ATOM 572 C C . PRO A 1 74 ? 9.178 -13.798 -18.138 1.00 81.62 74 PRO A C 1
ATOM 574 O O . PRO A 1 74 ? 8.576 -14.055 -17.096 1.00 81.62 74 PRO A O 1
ATOM 577 N N . ALA A 1 75 ? 10.507 -13.862 -18.222 1.00 83.44 75 ALA A N 1
ATOM 578 C CA . ALA A 1 75 ? 11.337 -14.171 -17.064 1.00 83.44 75 ALA A CA 1
ATOM 579 C C . ALA A 1 75 ? 11.127 -13.127 -15.954 1.00 83.44 75 ALA A C 1
ATOM 581 O O . ALA A 1 75 ? 11.161 -11.924 -16.222 1.00 83.44 75 ALA A O 1
ATOM 582 N N . LEU A 1 76 ? 10.949 -13.595 -14.716 1.00 84.81 76 LEU A N 1
ATOM 583 C CA . LEU A 1 76 ? 10.756 -12.752 -13.540 1.00 84.81 76 LEU A CA 1
ATOM 584 C C . LEU A 1 76 ? 12.004 -11.883 -13.276 1.00 84.81 76 LEU A C 1
ATOM 586 O O . LEU A 1 76 ? 13.083 -12.419 -13.003 1.00 84.81 76 LEU A O 1
ATOM 590 N N . PRO A 1 77 ? 11.897 -10.542 -13.317 1.00 87.00 77 PRO A N 1
ATOM 591 C CA . PRO A 1 77 ? 13.018 -9.672 -13.003 1.00 87.00 77 PRO A CA 1
ATOM 592 C C . PRO A 1 77 ? 13.400 -9.805 -11.529 1.00 87.00 77 PRO A C 1
ATOM 594 O O . PRO A 1 77 ? 12.557 -9.672 -10.643 1.00 87.00 77 PRO A O 1
ATOM 597 N N . GLY A 1 78 ? 14.692 -9.965 -11.234 1.00 85.50 78 GLY A N 1
ATOM 598 C CA . GLY A 1 78 ? 15.139 -10.176 -9.851 1.00 85.50 78 GLY A CA 1
ATOM 599 C C . GLY A 1 78 ? 14.808 -9.021 -8.892 1.00 85.50 78 GLY A C 1
ATOM 600 O O . GLY A 1 78 ? 14.740 -9.221 -7.683 1.00 85.50 78 GLY A O 1
ATOM 601 N N . TRP A 1 79 ? 14.606 -7.793 -9.389 1.00 87.38 79 TRP A N 1
ATOM 602 C CA . TRP A 1 79 ? 14.139 -6.691 -8.540 1.00 87.38 79 TRP A CA 1
ATOM 603 C C . TRP A 1 79 ? 12.652 -6.832 -8.181 1.00 87.38 79 TRP A C 1
ATOM 605 O O . TRP A 1 79 ? 12.305 -6.564 -7.033 1.00 87.38 79 TRP A O 1
ATOM 615 N N . VAL A 1 80 ? 11.812 -7.297 -9.119 1.00 89.44 80 VAL A N 1
ATOM 616 C CA . VAL A 1 80 ? 10.384 -7.577 -8.894 1.00 89.44 80 VAL A CA 1
ATOM 617 C C . VAL A 1 80 ? 10.246 -8.654 -7.831 1.00 89.44 80 VAL A C 1
ATOM 619 O O . VAL A 1 80 ? 9.549 -8.455 -6.843 1.00 89.44 80 VAL A O 1
ATOM 622 N N . GLU A 1 81 ? 10.983 -9.752 -7.993 1.00 87.62 81 GLU A N 1
ATOM 623 C CA . GLU A 1 81 ? 11.039 -10.846 -7.026 1.00 87.62 81 GLU 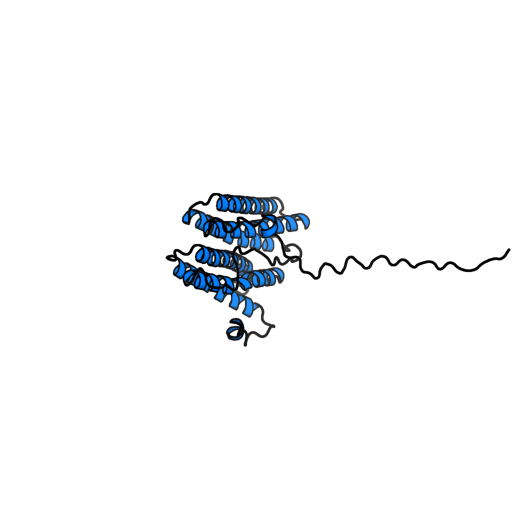A CA 1
ATOM 624 C C . GLU A 1 81 ? 11.393 -10.341 -5.621 1.00 87.62 81 GLU A C 1
ATOM 626 O O . GLU A 1 81 ? 10.647 -10.550 -4.665 1.00 87.62 81 GLU A O 1
ATOM 631 N N . ARG A 1 82 ? 12.508 -9.610 -5.485 1.00 89.38 82 ARG A N 1
ATOM 632 C CA . ARG A 1 82 ? 12.940 -9.076 -4.186 1.00 89.38 82 ARG A CA 1
ATOM 633 C C . ARG A 1 82 ? 11.935 -8.095 -3.595 1.00 89.38 82 ARG A C 1
ATOM 635 O O . ARG A 1 82 ? 11.704 -8.147 -2.389 1.00 89.38 82 ARG A O 1
ATOM 642 N N . GLN A 1 83 ? 11.366 -7.201 -4.404 1.00 91.19 83 GLN A N 1
ATOM 643 C CA . GLN A 1 83 ? 10.376 -6.236 -3.931 1.00 91.19 83 GLN A CA 1
ATOM 644 C C . GLN A 1 83 ? 9.116 -6.957 -3.445 1.00 91.19 83 GLN A C 1
ATOM 646 O O . GLN A 1 83 ? 8.666 -6.686 -2.336 1.00 91.19 83 GLN A O 1
ATOM 651 N N . ALA A 1 84 ? 8.595 -7.915 -4.213 1.00 90.75 84 ALA A N 1
ATOM 652 C CA . ALA A 1 84 ? 7.435 -8.710 -3.826 1.00 90.75 84 ALA A CA 1
ATOM 653 C C . ALA A 1 84 ? 7.687 -9.471 -2.518 1.00 90.75 84 ALA A C 1
ATOM 655 O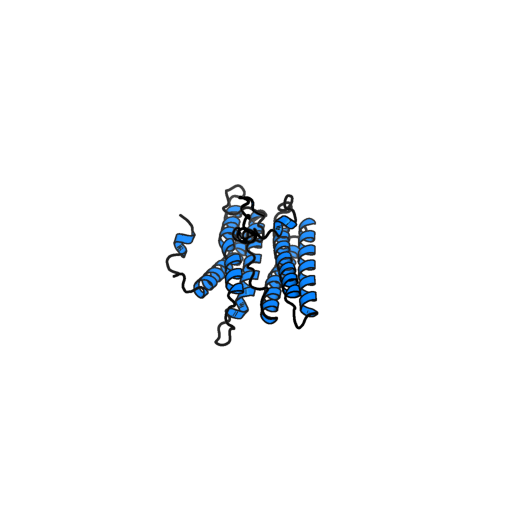 O . ALA A 1 84 ? 6.880 -9.386 -1.597 1.00 90.75 84 ALA A O 1
ATOM 656 N N . LEU A 1 85 ? 8.845 -10.127 -2.369 1.00 89.56 85 LEU A N 1
ATOM 657 C CA . LEU A 1 85 ? 9.214 -10.812 -1.124 1.00 89.56 85 LEU A CA 1
ATOM 658 C C . LEU A 1 85 ? 9.259 -9.858 0.081 1.00 89.56 85 LEU A C 1
ATOM 660 O O . LEU A 1 85 ? 8.803 -10.225 1.162 1.00 89.56 85 LEU A O 1
ATOM 664 N N . GLN A 1 86 ? 9.786 -8.638 -0.076 1.00 90.88 86 GLN A N 1
ATOM 665 C CA . GLN A 1 86 ? 9.776 -7.641 1.005 1.00 90.88 86 GLN A CA 1
ATOM 666 C C . GLN A 1 86 ? 8.354 -7.230 1.397 1.00 90.88 86 GLN A C 1
ATOM 668 O O . GLN A 1 86 ? 8.079 -7.074 2.585 1.00 90.88 86 GLN A O 1
ATOM 673 N N . ILE A 1 87 ? 7.453 -7.102 0.422 1.00 92.62 87 ILE A N 1
ATOM 674 C CA . ILE A 1 87 ? 6.066 -6.682 0.648 1.00 92.62 87 ILE A CA 1
ATOM 675 C C . ILE A 1 87 ? 5.198 -7.810 1.217 1.00 92.62 87 ILE A C 1
ATOM 677 O O . ILE A 1 87 ? 4.372 -7.557 2.091 1.00 92.62 87 ILE A O 1
ATOM 681 N N . TYR A 1 88 ? 5.403 -9.061 0.800 1.00 91.12 88 TYR A N 1
ATOM 682 C CA . TYR A 1 88 ? 4.635 -10.193 1.322 1.00 91.12 88 TYR A CA 1
ATOM 683 C C . TYR A 1 88 ? 4.983 -10.543 2.773 1.00 91.12 88 TYR A C 1
ATOM 685 O O . TYR A 1 88 ? 4.117 -10.978 3.531 1.00 91.12 88 TYR A O 1
ATOM 693 N N . ARG A 1 89 ? 6.242 -10.360 3.188 1.00 89.81 89 ARG A N 1
ATOM 694 C CA . ARG A 1 89 ? 6.726 -10.702 4.540 1.00 89.81 89 ARG A CA 1
ATOM 695 C C . ARG A 1 89 ? 5.878 -10.156 5.702 1.00 89.81 89 ARG A C 1
ATOM 697 O O . ARG A 1 89 ? 5.596 -10.939 6.610 1.00 89.81 89 ARG A O 1
ATOM 704 N N . PRO A 1 90 ? 5.484 -8.869 5.739 1.00 91.81 90 PRO A N 1
ATOM 705 C CA . PRO A 1 90 ? 4.675 -8.329 6.835 1.00 91.81 90 PRO A CA 1
ATOM 706 C C . PRO A 1 90 ? 3.222 -8.833 6.871 1.00 91.81 90 PRO A C 1
ATOM 708 O O . PRO A 1 90 ? 2.621 -8.814 7.945 1.00 91.81 90 PRO A O 1
ATOM 711 N N . ILE A 1 91 ? 2.653 -9.312 5.757 1.00 92.88 91 ILE A N 1
ATOM 712 C CA . ILE A 1 91 ? 1.225 -9.679 5.651 1.00 92.88 91 ILE A CA 1
ATOM 713 C C . ILE A 1 91 ? 0.774 -10.673 6.736 1.00 92.88 91 ILE A C 1
ATOM 715 O O . ILE A 1 91 ? -0.172 -10.354 7.452 1.00 92.88 91 ILE A O 1
ATOM 719 N N . PRO A 1 92 ? 1.420 -11.838 6.943 1.00 90.94 92 PRO A N 1
ATOM 720 C CA . PRO A 1 92 ? 0.988 -12.783 7.978 1.00 90.94 92 PRO A CA 1
ATOM 721 C C . PRO A 1 92 ? 0.960 -12.192 9.395 1.00 90.94 92 PRO A C 1
ATOM 723 O O . PRO A 1 92 ? 0.087 -12.537 10.197 1.00 90.94 92 PRO A O 1
ATOM 726 N N . VAL A 1 93 ? 1.899 -11.296 9.713 1.00 92.19 93 VAL A N 1
ATOM 727 C CA . VAL A 1 93 ? 1.965 -10.641 11.028 1.00 92.19 93 VAL A CA 1
ATOM 728 C C . VAL A 1 93 ? 0.827 -9.631 11.169 1.00 92.19 93 VAL A C 1
ATOM 730 O O . VAL A 1 93 ? 0.150 -9.629 12.193 1.00 92.19 93 VAL A O 1
ATOM 733 N N . LEU A 1 94 ? 0.543 -8.852 10.122 1.00 94.69 94 LEU A N 1
ATOM 734 C CA . LEU A 1 94 ? -0.598 -7.930 10.075 1.00 94.69 94 LEU A CA 1
ATOM 735 C C . LEU A 1 94 ? -1.941 -8.668 10.177 1.00 94.69 94 LEU A C 1
ATOM 737 O O . LEU A 1 94 ? -2.807 -8.268 10.948 1.00 94.69 94 LEU A O 1
ATOM 741 N N . VAL A 1 95 ? -2.104 -9.785 9.463 1.00 93.94 95 VAL A N 1
ATOM 742 C CA . VAL A 1 95 ? -3.304 -10.637 9.535 1.00 93.94 95 VAL A CA 1
ATOM 743 C C . VAL A 1 95 ? -3.497 -11.191 10.949 1.00 93.94 95 VAL A C 1
ATOM 745 O O . VAL A 1 95 ? -4.613 -11.211 11.470 1.00 93.94 95 VAL A O 1
ATOM 748 N N . THR A 1 96 ? -2.413 -11.632 11.589 1.00 93.12 96 THR A N 1
ATOM 749 C CA . THR A 1 96 ? -2.452 -12.120 12.973 1.00 93.12 96 THR A CA 1
ATOM 750 C C . THR A 1 96 ? -2.829 -10.998 13.935 1.00 93.12 96 THR A C 1
ATOM 752 O O . THR A 1 96 ? -3.716 -11.193 14.766 1.00 93.12 96 THR A O 1
ATOM 755 N N . ALA A 1 97 ? -2.226 -9.817 13.784 1.00 94.75 97 ALA A N 1
ATOM 756 C CA . ALA A 1 97 ? -2.543 -8.647 14.591 1.00 94.75 97 ALA A CA 1
ATOM 757 C C . ALA A 1 97 ? -4.010 -8.234 14.433 1.00 94.75 97 ALA A C 1
ATOM 759 O O . ALA A 1 97 ? -4.680 -8.047 15.439 1.00 94.75 97 ALA A O 1
ATOM 760 N N . ALA A 1 98 ? -4.553 -8.215 13.212 1.00 95.44 98 ALA A N 1
ATOM 761 C CA . ALA A 1 98 ? -5.962 -7.909 12.963 1.00 95.44 98 ALA A CA 1
ATOM 762 C C . ALA A 1 98 ? -6.912 -8.856 13.718 1.00 95.44 98 ALA A C 1
ATOM 764 O O . ALA A 1 98 ? -7.872 -8.414 14.350 1.00 95.44 98 ALA A O 1
ATOM 765 N N . LYS A 1 99 ? -6.626 -10.166 13.709 1.00 94.12 99 LYS A N 1
ATOM 766 C CA . LYS A 1 99 ? -7.415 -11.157 14.461 1.00 94.12 99 LYS A CA 1
ATOM 767 C C . LYS A 1 99 ? -7.308 -10.960 15.968 1.00 94.12 99 LYS A C 1
ATOM 769 O O . LYS A 1 99 ? -8.316 -11.043 16.662 1.00 94.12 99 LYS A O 1
ATOM 774 N N . GLN A 1 100 ? -6.098 -10.732 16.476 1.00 94.25 100 GLN A N 1
ATOM 775 C CA . GLN A 1 100 ? -5.870 -10.500 17.903 1.00 94.25 100 GLN A CA 1
ATOM 776 C C . GLN A 1 100 ? -6.568 -9.220 18.372 1.00 94.25 100 GLN A C 1
ATOM 778 O O . GLN A 1 100 ? -7.218 -9.229 19.412 1.00 94.25 100 GLN A O 1
ATOM 783 N N . GLU A 1 101 ? -6.499 -8.164 17.566 1.00 94.88 101 GLU A N 1
ATOM 784 C CA . GLU A 1 101 ? -7.146 -6.873 17.796 1.00 94.88 101 GLU A CA 1
ATOM 785 C C . GLU A 1 101 ? -8.664 -6.989 17.858 1.00 94.88 101 GLU A C 1
ATOM 787 O 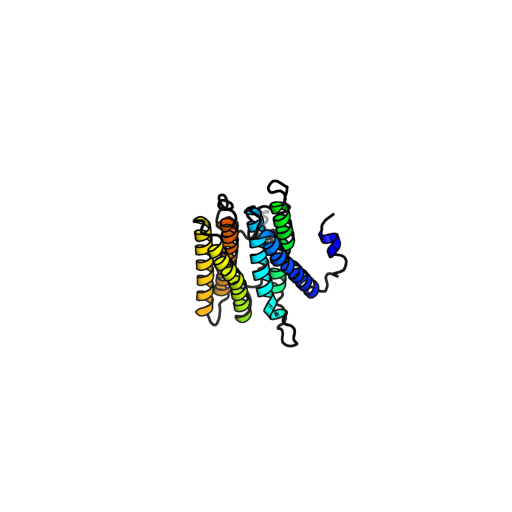O . GLU A 1 101 ? -9.291 -6.425 18.749 1.00 94.88 101 GLU A O 1
ATOM 792 N N . ALA A 1 102 ? -9.260 -7.793 16.979 1.00 94.69 102 ALA A N 1
ATOM 793 C CA . ALA A 1 102 ? -10.695 -8.049 17.009 1.00 94.69 102 ALA A CA 1
ATOM 794 C C . ALA A 1 102 ? -11.160 -8.823 18.260 1.00 94.69 102 ALA A C 1
ATOM 796 O O . ALA A 1 102 ? -12.326 -8.716 18.635 1.00 94.69 102 ALA A O 1
ATOM 797 N N . ILE A 1 103 ? -10.278 -9.610 18.888 1.00 93.88 103 ILE A N 1
ATOM 798 C CA . ILE A 1 103 ? -10.595 -10.435 20.067 1.00 93.88 103 ILE A CA 1
ATOM 799 C C . ILE A 1 103 ? -10.336 -9.671 21.371 1.00 93.88 103 ILE A C 1
ATOM 801 O O . ILE A 1 103 ? -11.170 -9.698 22.274 1.00 93.88 103 ILE A O 1
ATOM 805 N N . ASP A 1 104 ? -9.180 -9.020 21.485 1.00 93.75 104 ASP A N 1
ATOM 806 C CA . ASP A 1 104 ? -8.737 -8.305 22.684 1.00 93.75 104 ASP A CA 1
ATOM 807 C C . ASP A 1 104 ? -7.974 -7.032 22.291 1.00 93.75 104 ASP A C 1
ATOM 809 O O . ASP A 1 104 ? -6.746 -7.076 22.218 1.00 93.75 104 ASP A O 1
ATOM 813 N N . PRO A 1 105 ? -8.658 -5.893 22.063 1.00 89.50 105 PRO A N 1
ATOM 814 C CA . PRO A 1 105 ? -8.047 -4.652 21.569 1.00 89.50 105 PRO A CA 1
ATOM 815 C C . PRO A 1 105 ? -6.890 -4.095 22.414 1.00 89.50 105 PRO A C 1
ATOM 817 O O . PRO A 1 105 ? -6.113 -3.287 21.930 1.00 89.50 105 PRO A O 1
ATOM 820 N N . ASN A 1 106 ? -6.752 -4.510 23.678 1.00 85.94 106 ASN A N 1
ATOM 821 C CA . ASN A 1 106 ? -5.688 -4.025 24.568 1.00 85.94 106 ASN A CA 1
ATOM 822 C C . ASN A 1 106 ? -4.5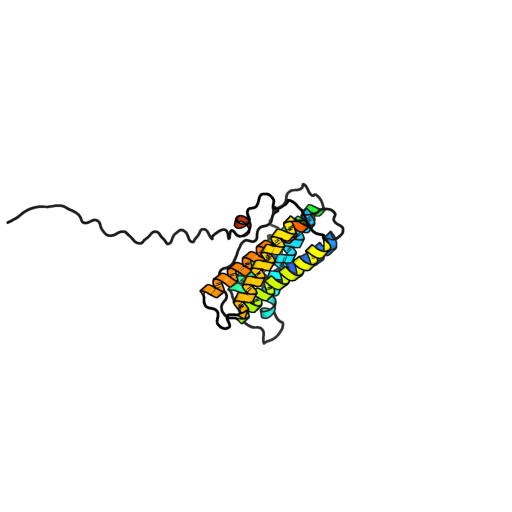55 -5.045 24.764 1.00 85.94 106 ASN A C 1
ATOM 824 O O . ASN A 1 106 ? -3.639 -4.816 25.558 1.00 85.94 106 ASN A O 1
ATOM 828 N N . GLY A 1 107 ? -4.627 -6.187 24.080 1.00 86.94 107 GLY A N 1
ATOM 829 C CA . GLY A 1 107 ? -3.601 -7.217 24.135 1.00 86.94 107 GLY A CA 1
ATOM 830 C C . GLY A 1 107 ? -2.319 -6.824 23.383 1.00 86.94 107 GLY A C 1
ATOM 831 O O . GLY A 1 107 ? -2.335 -5.948 22.520 1.00 86.94 107 GLY A O 1
ATOM 832 N N . PRO A 1 108 ? -1.194 -7.506 23.652 1.00 87.50 108 PRO A N 1
ATOM 833 C CA . PRO A 1 108 ? 0.065 -7.254 22.955 1.00 87.50 108 PRO A CA 1
ATOM 834 C C . PRO A 1 108 ? -0.009 -7.646 21.471 1.00 87.50 108 PRO A C 1
ATOM 836 O O . PRO A 1 108 ? -0.717 -8.592 21.105 1.00 87.50 108 PRO A O 1
ATOM 839 N N . ARG A 1 109 ? 0.763 -6.952 20.627 1.00 86.50 109 ARG A N 1
ATOM 840 C CA . ARG A 1 109 ? 0.928 -7.239 19.194 1.00 86.50 109 ARG A CA 1
ATOM 841 C C . ARG A 1 109 ? 2.402 -7.327 18.832 1.00 86.50 109 ARG A C 1
ATOM 843 O O . ARG A 1 109 ? 3.225 -6.611 19.389 1.00 86.50 109 ARG A O 1
ATOM 850 N N . ASP A 1 110 ? 2.707 -8.163 17.845 1.00 84.50 110 ASP A N 1
ATOM 851 C CA . ASP A 1 110 ? 4.055 -8.262 17.268 1.00 84.50 110 ASP A CA 1
ATOM 852 C C . ASP A 1 110 ? 4.353 -7.133 16.263 1.00 84.50 110 ASP A C 1
ATOM 854 O O . ASP A 1 110 ? 5.492 -6.964 15.826 1.00 84.50 110 ASP A O 1
ATOM 858 N N . VAL A 1 111 ? 3.328 -6.371 15.872 1.00 88.81 111 VAL A N 1
ATOM 859 C CA . VAL A 1 111 ? 3.419 -5.225 14.966 1.00 88.81 111 VAL A CA 1
ATOM 860 C C . VAL A 1 111 ? 2.533 -4.103 15.487 1.00 88.81 111 VAL A C 1
ATOM 862 O O . VAL A 1 111 ? 1.368 -4.323 15.811 1.00 88.81 111 VAL A O 1
ATOM 865 N N . GLU A 1 112 ? 3.084 -2.899 15.568 1.00 88.69 112 GLU A N 1
ATOM 866 C CA . GLU A 1 112 ? 2.368 -1.715 16.038 1.00 88.69 112 GLU A CA 1
ATOM 867 C C . GLU A 1 112 ? 1.791 -0.929 14.861 1.00 88.69 112 GLU A C 1
ATOM 869 O O . GLU A 1 112 ? 2.346 -0.931 13.757 1.00 88.69 112 GLU A O 1
ATOM 874 N N . LEU A 1 113 ? 0.661 -0.270 15.113 1.00 90.19 113 LEU A N 1
ATOM 875 C CA . LEU A 1 113 ? 0.181 0.810 14.267 1.00 90.19 113 LEU A CA 1
ATOM 876 C C . LEU A 1 113 ? 0.665 2.152 14.833 1.00 90.19 113 LEU A C 1
ATOM 878 O O . LEU A 1 113 ? 0.793 2.285 16.051 1.00 90.19 113 LEU A O 1
ATOM 882 N N . PRO A 1 114 ? 0.863 3.158 13.974 1.00 91.25 114 PRO A N 1
ATOM 883 C CA . PRO A 1 114 ? 0.711 3.099 12.518 1.00 91.25 114 PRO A CA 1
ATOM 884 C C . PRO A 1 114 ? 1.831 2.312 11.825 1.00 91.25 114 PRO A C 1
ATOM 886 O O . PRO A 1 114 ? 3.009 2.405 12.168 1.00 91.25 114 PRO A O 1
ATOM 889 N N . TRP A 1 115 ? 1.448 1.526 10.822 1.00 92.00 115 TRP A N 1
ATOM 890 C CA . TRP A 1 115 ? 2.370 0.781 9.983 1.00 92.00 115 TRP A CA 1
ATOM 891 C C . TRP A 1 115 ? 2.899 1.677 8.864 1.00 92.00 115 TRP A C 1
ATOM 893 O O . TRP A 1 115 ? 2.133 2.327 8.148 1.00 92.00 115 TRP A O 1
ATOM 903 N N . ILE A 1 116 ? 4.220 1.683 8.702 1.00 89.56 116 ILE A N 1
ATOM 904 C CA . ILE A 1 116 ? 4.926 2.536 7.747 1.00 89.56 116 ILE A CA 1
ATOM 905 C C . ILE A 1 116 ? 5.521 1.676 6.638 1.00 89.56 116 ILE A C 1
ATOM 907 O O . ILE A 1 116 ? 6.166 0.655 6.900 1.00 89.56 116 ILE A O 1
ATOM 911 N N . LEU A 1 117 ? 5.339 2.124 5.395 1.00 89.94 117 LEU A N 1
ATOM 912 C CA . LEU A 1 117 ? 5.884 1.464 4.220 1.00 89.94 117 LEU A CA 1
ATOM 913 C C . LEU A 1 117 ? 7.414 1.587 4.183 1.00 89.94 117 LEU A C 1
ATOM 915 O O . LEU A 1 117 ? 7.974 2.618 3.826 1.00 89.94 117 LEU A O 1
ATOM 919 N N . GLY A 1 118 ? 8.095 0.491 4.514 1.00 87.12 118 GLY A N 1
ATOM 920 C CA . GLY A 1 118 ? 9.548 0.365 4.413 1.00 87.12 118 GLY A CA 1
ATOM 921 C C . GLY A 1 118 ? 10.000 -0.614 3.328 1.00 87.12 118 GLY A C 1
ATOM 922 O O . GLY A 1 118 ? 9.201 -1.223 2.621 1.00 87.12 118 GLY A O 1
ATOM 923 N N . GLY A 1 119 ? 11.318 -0.810 3.226 1.00 84.56 119 GLY A N 1
ATOM 924 C CA . GLY A 1 119 ? 11.886 -1.921 2.454 1.00 84.56 119 GLY A CA 1
ATOM 925 C C . GLY A 1 119 ? 11.839 -1.755 0.934 1.00 84.56 119 GLY A C 1
ATOM 926 O O . GLY A 1 119 ? 11.800 -2.759 0.221 1.00 84.56 119 GLY A O 1
ATOM 927 N N . ARG A 1 120 ? 11.868 -0.512 0.430 1.00 88.81 120 ARG A N 1
ATOM 928 C CA . ARG A 1 120 ? 12.017 -0.234 -1.006 1.00 88.81 120 ARG A CA 1
ATOM 929 C C . ARG A 1 120 ? 13.280 -0.908 -1.539 1.00 88.81 120 ARG A C 1
ATOM 931 O O . ARG A 1 120 ? 14.390 -0.666 -1.057 1.00 88.81 120 ARG A O 1
ATOM 938 N N . VAL A 1 121 ? 13.116 -1.761 -2.541 1.00 86.00 121 VAL A N 1
ATOM 939 C CA . VAL A 1 121 ? 14.215 -2.444 -3.217 1.00 86.00 121 VAL A CA 1
ATOM 940 C C . VAL A 1 121 ? 14.604 -1.631 -4.439 1.00 86.00 121 VAL A C 1
ATOM 942 O O . VAL A 1 121 ? 13.943 -1.659 -5.472 1.00 86.00 121 VAL A O 1
ATOM 945 N N . PHE A 1 122 ? 15.737 -0.945 -4.337 1.00 73.06 122 PHE A N 1
ATOM 946 C CA . PHE A 1 122 ? 16.335 -0.262 -5.476 1.00 73.06 122 PHE A CA 1
ATOM 947 C C . PHE A 1 122 ? 16.915 -1.296 -6.452 1.00 73.06 122 PHE A C 1
ATOM 949 O O . PHE A 1 122 ? 17.746 -2.128 -6.080 1.00 73.06 122 PHE A O 1
ATOM 956 N N . GLY A 1 123 ? 16.481 -1.263 -7.709 1.00 59.28 123 GLY A N 1
ATOM 957 C CA . GLY A 1 123 ? 16.925 -2.197 -8.746 1.00 59.28 123 GLY A CA 1
ATOM 958 C C . GLY A 1 123 ? 17.228 -1.469 -10.047 1.00 59.28 123 GLY A C 1
ATOM 959 O O . GLY A 1 123 ? 16.476 -1.613 -10.997 1.00 59.28 123 GLY A O 1
ATOM 960 N N . VAL A 1 124 ? 18.257 -0.617 -10.045 1.00 50.56 124 VAL A N 1
ATOM 961 C CA . VAL A 1 124 ? 18.709 0.235 -11.172 1.00 50.56 124 VAL A CA 1
ATOM 962 C C . VAL A 1 124 ? 17.545 0.862 -11.966 1.00 50.56 124 VAL A C 1
ATOM 964 O O . VAL A 1 124 ? 17.441 0.778 -13.183 1.00 50.56 124 VAL A O 1
ATOM 967 N N . GLU A 1 125 ? 16.622 1.449 -11.200 1.00 57.50 125 GLU A N 1
ATOM 968 C CA . GLU A 1 125 ? 15.547 2.354 -11.626 1.00 57.50 125 GLU A CA 1
ATOM 969 C C . GLU A 1 125 ? 14.602 1.777 -12.689 1.00 57.50 125 GLU A C 1
ATOM 971 O O . GLU A 1 125 ? 14.086 2.480 -13.553 1.00 57.50 125 GLU A O 1
ATOM 976 N N . ARG A 1 126 ? 14.324 0.473 -12.544 1.00 64.44 126 ARG A N 1
ATOM 977 C CA . ARG A 1 126 ? 13.208 -0.266 -13.158 1.00 64.44 126 ARG A CA 1
ATOM 978 C C . ARG A 1 126 ? 13.323 -0.349 -14.685 1.00 64.44 126 ARG A C 1
ATOM 980 O O . ARG A 1 126 ? 12.640 0.333 -15.443 1.00 64.44 126 ARG A O 1
ATOM 987 N N . GLU A 1 127 ? 14.252 -1.182 -15.138 1.00 64.38 127 GLU A N 1
ATOM 988 C CA . GLU A 1 127 ? 14.684 -1.217 -16.535 1.00 64.38 127 GLU A CA 1
ATOM 989 C C . GLU A 1 127 ? 13.607 -1.675 -17.535 1.00 64.38 127 GLU A C 1
ATOM 991 O O . GLU A 1 127 ? 13.158 -2.815 -17.520 1.00 64.38 127 GLU A O 1
ATOM 996 N N . GLY A 1 128 ? 13.274 -0.778 -18.470 1.00 68.56 128 GLY A N 1
ATOM 997 C CA . GLY A 1 128 ? 12.357 -0.994 -19.591 1.00 68.56 128 GLY A CA 1
ATOM 998 C C . GLY A 1 128 ? 10.945 -0.465 -19.321 1.00 68.56 128 GLY A C 1
ATOM 999 O O . GLY A 1 128 ? 10.364 -0.717 -18.269 1.00 68.56 128 GLY A O 1
ATOM 1000 N N . THR A 1 129 ? 10.361 0.244 -20.291 1.00 72.06 129 THR A N 1
ATOM 1001 C CA . THR A 1 129 ? 8.994 0.791 -20.191 1.00 72.06 129 THR A CA 1
ATOM 1002 C C . THR A 1 129 ? 7.940 -0.254 -19.776 1.00 72.06 129 THR A C 1
ATOM 1004 O O . THR A 1 129 ? 7.166 0.054 -18.876 1.00 72.06 129 THR A O 1
ATOM 1007 N N . PRO A 1 130 ? 7.947 -1.508 -20.281 1.00 80.75 130 PRO A N 1
ATOM 1008 C CA . PRO A 1 130 ? 6.961 -2.519 -19.863 1.00 80.75 130 PRO A CA 1
ATOM 1009 C C . PRO A 1 130 ? 7.030 -2.892 -18.371 1.00 80.75 130 PRO A C 1
ATOM 1011 O O . PRO A 1 130 ? 6.021 -3.180 -17.724 1.00 80.75 130 PRO A O 1
ATOM 1014 N N . ILE A 1 131 ? 8.235 -2.868 -17.797 1.00 83.88 131 ILE A N 1
ATOM 1015 C CA . ILE A 1 131 ? 8.460 -3.144 -16.375 1.00 83.88 131 ILE A CA 1
ATOM 1016 C C . ILE A 1 131 ? 7.926 -1.981 -15.523 1.00 83.88 131 ILE A C 1
ATOM 1018 O O . ILE A 1 131 ? 7.320 -2.197 -14.471 1.00 83.88 131 ILE A O 1
ATOM 1022 N N . LEU A 1 132 ? 8.100 -0.746 -15.998 1.00 86.50 132 LEU A N 1
ATOM 1023 C CA . LEU A 1 132 ? 7.544 0.451 -15.366 1.00 86.50 132 LEU A CA 1
ATOM 1024 C C . LEU A 1 132 ? 6.019 0.490 -15.428 1.00 86.50 132 LEU A C 1
ATOM 1026 O O . LEU A 1 132 ? 5.387 0.788 -14.418 1.00 86.50 132 LEU A O 1
ATOM 1030 N N . GLU A 1 133 ? 5.430 0.121 -16.563 1.00 88.38 133 GLU A N 1
ATOM 1031 C CA . GLU A 1 133 ? 3.979 -0.024 -16.713 1.00 88.38 133 GLU A CA 1
ATOM 1032 C C . GLU A 1 133 ? 3.416 -1.052 -15.728 1.00 88.38 133 GLU A C 1
ATOM 1034 O O . GLU A 1 133 ? 2.409 -0.784 -15.074 1.00 88.38 133 GLU A O 1
ATOM 1039 N N . THR A 1 134 ? 4.105 -2.186 -15.548 1.00 89.75 134 THR A N 1
ATOM 1040 C CA . THR A 1 134 ? 3.736 -3.195 -14.540 1.00 89.75 134 THR A CA 1
ATOM 1041 C C . THR A 1 134 ? 3.712 -2.591 -13.138 1.00 89.75 134 THR A C 1
ATOM 1043 O O . THR A 1 134 ? 2.758 -2.783 -12.386 1.00 89.75 134 THR A O 1
ATOM 1046 N N . TYR A 1 135 ? 4.733 -1.810 -12.786 1.00 91.62 135 TYR A N 1
ATOM 1047 C CA . TYR A 1 135 ? 4.808 -1.182 -11.473 1.00 91.62 135 TYR A CA 1
ATOM 1048 C C . TYR A 1 135 ? 3.744 -0.091 -11.268 1.00 91.62 135 TYR A C 1
ATOM 1050 O O . TYR A 1 135 ? 3.133 -0.010 -10.202 1.00 91.62 135 TYR A O 1
ATOM 1058 N N . VAL A 1 136 ? 3.474 0.725 -12.293 1.00 93.50 136 VAL A N 1
ATOM 1059 C CA . VAL A 1 136 ? 2.356 1.684 -12.290 1.00 93.50 136 VAL A CA 1
ATOM 1060 C C . VAL A 1 136 ? 1.029 0.955 -12.102 1.00 93.50 136 VAL A C 1
ATOM 1062 O O . VAL A 1 136 ? 0.190 1.424 -11.334 1.00 93.50 136 VAL A O 1
ATOM 1065 N N . GLY A 1 137 ? 0.847 -0.194 -12.758 1.00 94.31 137 GLY A N 1
ATOM 1066 C CA . GLY A 1 137 ? -0.312 -1.067 -12.582 1.00 94.31 137 GLY A CA 1
ATOM 1067 C C . GLY A 1 137 ? -0.441 -1.596 -11.153 1.00 94.31 137 GLY A C 1
ATOM 1068 O O . GLY A 1 137 ? -1.534 -1.568 -10.595 1.00 94.31 137 GLY A O 1
ATOM 1069 N N . ALA A 1 138 ? 0.667 -1.998 -10.528 1.00 95.88 138 ALA A N 1
ATOM 1070 C CA . ALA A 1 138 ? 0.686 -2.456 -9.138 1.00 95.88 138 ALA A CA 1
ATOM 1071 C C . ALA A 1 138 ? 0.267 -1.366 -8.148 1.00 95.88 138 ALA A C 1
ATOM 1073 O O . ALA A 1 138 ? -0.574 -1.607 -7.283 1.00 95.88 138 ALA A O 1
ATOM 1074 N N . VAL A 1 139 ? 0.784 -0.143 -8.304 1.00 97.06 139 VAL A N 1
ATOM 1075 C CA . VAL A 1 139 ? 0.335 0.991 -7.480 1.00 97.06 139 VAL A CA 1
ATOM 1076 C C . VAL A 1 139 ? -1.121 1.336 -7.781 1.00 97.06 139 VAL A C 1
ATOM 1078 O O . VAL A 1 139 ? -1.883 1.569 -6.848 1.00 97.06 139 VAL A O 1
ATOM 1081 N N . LYS A 1 140 ? -1.545 1.290 -9.051 1.00 97.44 140 LYS A N 1
ATOM 1082 C CA . LYS A 1 140 ? -2.944 1.521 -9.435 1.00 97.44 140 LYS A CA 1
ATOM 1083 C C . LYS A 1 140 ? -3.902 0.581 -8.705 1.00 97.44 140 LYS A C 1
ATOM 1085 O O . LYS A 1 140 ? -4.917 1.044 -8.207 1.00 97.44 140 LYS A O 1
ATOM 1090 N N . ALA A 1 141 ? -3.580 -0.710 -8.624 1.00 97.75 141 ALA A N 1
ATOM 1091 C CA . ALA A 1 141 ? -4.432 -1.687 -7.948 1.00 97.75 141 ALA A CA 1
ATOM 1092 C C . ALA A 1 141 ? -4.679 -1.317 -6.476 1.00 97.75 141 ALA A C 1
ATOM 1094 O O . ALA A 1 141 ? -5.790 -1.480 -5.974 1.00 97.75 141 ALA A O 1
ATOM 1095 N N . VAL A 1 142 ? -3.666 -0.766 -5.800 1.00 98.12 142 VAL A N 1
ATOM 1096 C CA . VAL A 1 142 ? -3.828 -0.236 -4.442 1.00 98.12 142 VAL A CA 1
ATOM 1097 C C . VAL A 1 142 ? -4.663 1.037 -4.445 1.00 98.12 142 VAL A C 1
ATOM 1099 O O . VAL A 1 142 ? -5.597 1.132 -3.660 1.00 98.12 142 VAL A O 1
ATOM 1102 N N . MET A 1 143 ? -4.373 1.989 -5.334 1.00 98.12 143 MET A N 1
ATOM 1103 C CA . MET A 1 143 ? -5.138 3.237 -5.440 1.00 98.12 143 MET A CA 1
ATOM 1104 C C . MET A 1 143 ? -6.637 2.969 -5.647 1.00 98.12 143 MET A C 1
ATOM 1106 O O . MET A 1 143 ? -7.453 3.507 -4.908 1.00 98.12 143 MET A O 1
ATOM 1110 N N . ASP A 1 144 ? -6.996 2.082 -6.577 1.00 97.81 144 ASP A N 1
ATOM 1111 C CA . ASP A 1 144 ? -8.390 1.713 -6.853 1.00 97.81 144 ASP A CA 1
ATOM 1112 C C . ASP A 1 144 ? -9.073 1.107 -5.614 1.00 97.81 144 ASP A C 1
ATOM 1114 O O . ASP A 1 144 ? -10.227 1.413 -5.315 1.00 97.81 144 ASP A O 1
ATOM 1118 N N . HIS A 1 145 ? -8.353 0.262 -4.866 1.00 96.44 145 HIS A N 1
ATOM 1119 C CA . HIS A 1 145 ? -8.850 -0.310 -3.612 1.00 96.44 145 HIS A CA 1
ATOM 1120 C C . HIS A 1 145 ? -9.086 0.765 -2.549 1.00 96.44 145 HIS A C 1
ATOM 1122 O O . HIS A 1 145 ? -10.141 0.775 -1.918 1.00 96.44 145 HIS A O 1
ATOM 1128 N N . VAL A 1 146 ? -8.131 1.679 -2.359 1.00 96.31 146 VAL A N 1
ATOM 1129 C CA . VAL A 1 146 ? -8.244 2.756 -1.365 1.00 96.31 146 VAL A CA 1
ATOM 1130 C C . VAL A 1 146 ? -9.370 3.725 -1.718 1.00 96.31 146 VAL A C 1
ATOM 1132 O O . VAL A 1 146 ? -10.112 4.126 -0.826 1.00 96.31 146 VAL A O 1
ATOM 1135 N N . GLU A 1 147 ? -9.548 4.063 -2.995 1.00 95.81 147 GLU A N 1
ATOM 1136 C CA . GLU A 1 147 ? -10.642 4.925 -3.453 1.00 95.81 147 GLU A CA 1
ATOM 1137 C C . GLU A 1 147 ? -12.012 4.342 -3.084 1.00 95.81 147 GLU A C 1
ATOM 1139 O O . GLU A 1 147 ? -12.833 5.018 -2.457 1.00 95.81 147 GLU A O 1
ATOM 1144 N N . VAL A 1 148 ? -12.238 3.067 -3.419 1.00 94.31 148 VAL A N 1
ATOM 1145 C CA . VAL A 1 148 ? -13.483 2.364 -3.081 1.00 94.31 148 VAL A CA 1
ATOM 1146 C C . VAL A 1 148 ? -13.642 2.273 -1.568 1.00 94.31 148 VAL A C 1
ATOM 1148 O O . VAL A 1 148 ? -14.683 2.667 -1.046 1.00 94.31 148 VAL A O 1
ATOM 1151 N N . PHE A 1 149 ? -12.604 1.841 -0.851 1.00 93.62 149 PHE A N 1
ATOM 1152 C CA . PHE A 1 149 ? -12.638 1.712 0.604 1.00 93.62 149 PHE A CA 1
ATOM 1153 C C . PHE A 1 149 ? -13.033 3.025 1.292 1.00 93.62 149 PHE A C 1
ATOM 1155 O O . PHE A 1 149 ? -13.965 3.042 2.094 1.00 93.62 149 PHE A O 1
ATOM 1162 N N . LEU A 1 150 ? -12.374 4.140 0.958 1.00 93.06 150 LEU A N 1
ATOM 1163 C CA . LEU A 1 150 ? -12.659 5.445 1.564 1.00 93.06 150 LEU A CA 1
ATOM 1164 C C . LEU A 1 150 ? -14.074 5.940 1.242 1.00 93.06 150 LEU A C 1
ATOM 1166 O O . LEU A 1 150 ? -14.694 6.603 2.075 1.00 93.06 150 LEU A O 1
ATOM 1170 N N . SER A 1 151 ? -14.614 5.588 0.072 1.00 90.81 151 SER A N 1
ATOM 1171 C CA . SER A 1 151 ? -16.008 5.893 -0.266 1.00 90.81 151 SER A CA 1
ATOM 1172 C C . SER A 1 151 ? -17.016 5.146 0.621 1.00 90.81 151 SER A C 1
ATOM 1174 O O . SER A 1 151 ? -18.103 5.667 0.878 1.00 90.81 151 SER A O 1
ATOM 1176 N N . GLU A 1 152 ? -16.650 3.964 1.129 1.00 89.12 152 GLU A N 1
ATOM 1177 C CA . GLU A 1 152 ? -17.503 3.115 1.967 1.00 89.1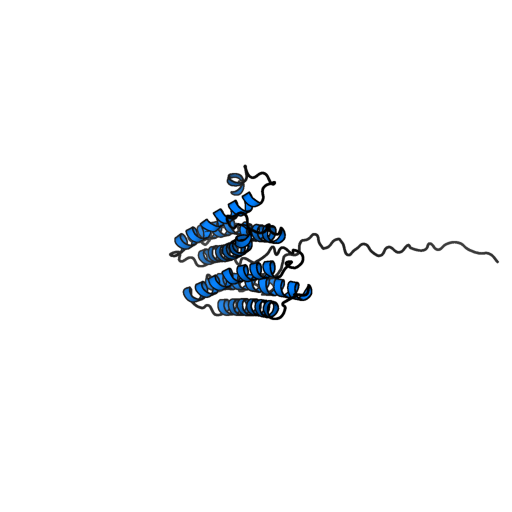2 152 GLU A CA 1
ATOM 1178 C C . GLU A 1 152 ? -17.439 3.481 3.455 1.00 89.12 152 GLU A C 1
ATOM 1180 O O . GLU A 1 152 ? -18.479 3.529 4.115 1.00 89.12 152 GLU A O 1
ATOM 1185 N N . VAL A 1 153 ? -16.247 3.756 4.001 1.00 84.44 153 VAL A N 1
ATOM 1186 C CA . VAL A 1 153 ? -16.089 4.053 5.443 1.00 84.44 153 VAL A CA 1
ATOM 1187 C C . VAL A 1 153 ? -16.534 5.462 5.842 1.00 84.44 153 VAL A C 1
ATOM 1189 O O . VAL A 1 153 ? -16.711 5.746 7.029 1.00 84.44 153 VAL A O 1
ATOM 1192 N N . GLY A 1 154 ? -16.770 6.344 4.871 1.00 70.50 154 GLY A N 1
ATOM 1193 C CA . GLY A 1 154 ? -17.010 7.757 5.137 1.00 70.50 154 GLY A CA 1
ATOM 1194 C C . GLY A 1 154 ? -15.711 8.494 5.460 1.00 70.50 154 GLY A C 1
ATOM 1195 O O . GLY A 1 154 ? -14.630 7.915 5.470 1.00 70.50 154 GLY A O 1
ATOM 1196 N N . ASP A 1 155 ? -15.802 9.811 5.648 1.00 65.44 155 ASP A N 1
ATOM 1197 C CA . ASP A 1 155 ? -14.696 10.673 5.238 1.00 65.44 155 ASP A CA 1
ATOM 1198 C C . ASP A 1 155 ? -14.021 11.468 6.373 1.00 65.44 155 ASP A C 1
ATOM 1200 O O . ASP A 1 155 ? -14.336 12.647 6.601 1.00 65.44 155 ASP A O 1
ATOM 1204 N N . PRO A 1 156 ? -13.084 10.859 7.129 1.00 72.69 156 PRO A N 1
ATOM 1205 C CA . PRO A 1 156 ? -12.276 11.608 8.072 1.00 72.69 156 PRO A CA 1
ATOM 1206 C C . PRO A 1 156 ? -11.377 12.580 7.300 1.00 72.69 156 PRO A C 1
ATOM 1208 O O . PRO A 1 156 ? -10.573 12.196 6.454 1.00 72.69 156 PRO A O 1
ATOM 1211 N N . LYS A 1 157 ? -11.485 13.874 7.631 1.00 79.94 157 LYS A N 1
ATOM 1212 C CA . LYS A 1 157 ? -10.784 14.979 6.948 1.00 79.94 157 LYS A CA 1
ATOM 1213 C C . LYS A 1 157 ? -9.287 14.715 6.727 1.00 79.94 157 LYS A C 1
ATOM 1215 O O . LYS A 1 157 ? -8.750 15.162 5.721 1.00 79.94 157 LYS A O 1
ATOM 1220 N N . LYS A 1 158 ? -8.616 14.019 7.654 1.00 83.44 158 LYS A N 1
ATOM 1221 C CA . LYS A 1 158 ? -7.197 13.660 7.529 1.00 83.44 158 LYS A CA 1
ATOM 1222 C C . LYS A 1 158 ? -6.939 12.539 6.520 1.00 83.44 158 LYS A C 1
ATOM 1224 O O . LYS A 1 158 ? -5.988 12.665 5.758 1.00 83.44 158 LYS A O 1
ATOM 1229 N N . ALA A 1 159 ? -7.795 11.518 6.432 1.00 89.31 159 ALA A N 1
ATOM 1230 C CA . ALA A 1 159 ? -7.666 10.487 5.401 1.00 89.31 159 ALA A CA 1
ATOM 1231 C C . ALA A 1 159 ? -7.758 11.094 3.994 1.00 89.31 159 ALA A C 1
ATOM 1233 O O . ALA A 1 159 ? -6.970 10.717 3.132 1.00 89.31 159 ALA A O 1
ATOM 1234 N N . ARG A 1 160 ? -8.604 12.121 3.783 1.00 87.56 160 ARG A N 1
ATOM 1235 C CA . ARG A 1 160 ? -8.614 12.887 2.518 1.00 87.56 160 ARG A CA 1
ATOM 1236 C C . ARG A 1 160 ? -7.291 13.551 2.196 1.00 87.56 160 ARG A C 1
ATOM 1238 O O . ARG A 1 160 ? -6.956 13.645 1.026 1.00 87.56 160 ARG A O 1
ATOM 1245 N N . LEU A 1 161 ? -6.585 14.076 3.198 1.00 90.06 161 LEU A N 1
ATOM 1246 C CA . LEU A 1 161 ? -5.309 14.748 2.963 1.00 90.06 161 LEU A CA 1
ATOM 1247 C C . LEU A 1 161 ? -4.273 13.731 2.490 1.00 90.06 161 LEU A C 1
ATOM 1249 O O . LEU A 1 161 ? -3.676 13.929 1.441 1.00 90.06 161 LEU A O 1
ATOM 1253 N N . TYR A 1 162 ? -4.148 12.600 3.188 1.00 91.81 162 TYR A N 1
ATOM 1254 C CA . TYR A 1 162 ? -3.269 11.517 2.746 1.00 91.81 162 TYR A CA 1
ATOM 1255 C C . TYR A 1 162 ? -3.682 10.972 1.373 1.00 91.81 162 TYR A C 1
ATOM 1257 O O . TYR A 1 162 ? -2.832 10.745 0.519 1.00 91.81 162 TYR A O 1
ATOM 1265 N N . TRP A 1 163 ? -4.982 10.834 1.111 1.00 94.69 163 TRP A N 1
ATOM 1266 C CA . TRP A 1 163 ? -5.478 10.401 -0.193 1.00 94.69 163 TRP A CA 1
ATOM 1267 C C . TRP A 1 163 ? -5.203 11.415 -1.316 1.00 94.69 163 TRP A C 1
ATOM 1269 O O . TRP A 1 163 ? -4.828 11.033 -2.426 1.00 94.69 163 TRP A O 1
ATOM 1279 N N . ALA A 1 164 ? -5.327 12.713 -1.040 1.00 93.88 164 ALA A N 1
ATOM 1280 C CA . ALA A 1 164 ? -4.993 13.777 -1.984 1.00 93.88 164 ALA A CA 1
ATOM 1281 C C . ALA A 1 164 ? -3.494 13.778 -2.329 1.00 93.88 164 ALA A C 1
ATOM 1283 O O . ALA A 1 164 ? -3.127 13.939 -3.492 1.00 93.88 164 ALA A O 1
ATOM 1284 N N . GLU A 1 165 ? -2.624 13.534 -1.348 1.00 93.56 165 GLU A N 1
ATOM 1285 C CA . GLU A 1 165 ? -1.187 13.381 -1.593 1.00 93.56 165 GLU A CA 1
ATOM 1286 C C . GLU A 1 165 ? -0.883 12.109 -2.395 1.00 93.56 165 GLU A C 1
ATOM 1288 O O . GLU A 1 165 ? -0.102 12.149 -3.350 1.00 93.56 165 GLU A O 1
ATOM 1293 N N . ALA A 1 166 ? -1.545 10.990 -2.076 1.00 95.44 166 ALA A N 1
ATOM 1294 C CA . ALA A 1 166 ? -1.399 9.740 -2.822 1.00 95.44 166 ALA A CA 1
ATOM 1295 C C . ALA A 1 166 ? -1.751 9.926 -4.304 1.00 95.44 166 ALA A C 1
ATOM 1297 O O . ALA A 1 166 ? -0.968 9.574 -5.188 1.00 95.44 166 ALA A O 1
ATOM 1298 N N . THR A 1 167 ? -2.915 10.520 -4.572 1.00 96.88 167 THR A N 1
ATOM 1299 C CA . THR A 1 167 ? -3.415 10.781 -5.930 1.00 96.88 167 THR A CA 1
ATOM 1300 C C . THR A 1 167 ? -2.531 11.772 -6.678 1.00 96.88 167 THR A C 1
ATOM 1302 O O . THR A 1 167 ? -2.154 11.496 -7.812 1.00 96.88 167 THR A O 1
ATOM 1305 N N . THR A 1 168 ? -2.087 12.853 -6.033 1.00 96.88 168 THR A N 1
ATOM 1306 C CA . THR A 1 168 ? -1.172 13.839 -6.639 1.00 96.88 168 THR A CA 1
ATOM 1307 C C . THR A 1 168 ? 0.155 13.207 -7.066 1.00 96.88 168 THR A C 1
ATOM 1309 O O . THR A 1 168 ? 0.641 13.450 -8.176 1.00 96.88 168 THR A O 1
ATOM 1312 N N . ASN A 1 169 ? 0.747 12.367 -6.213 1.00 95.94 169 ASN A N 1
ATOM 1313 C CA . ASN A 1 169 ? 1.988 11.663 -6.533 1.00 95.94 169 ASN A CA 1
ATOM 1314 C C . ASN A 1 169 ? 1.776 10.621 -7.641 1.00 95.94 169 ASN A C 1
ATOM 1316 O O . ASN A 1 169 ? 2.569 10.544 -8.581 1.00 95.94 169 ASN A O 1
ATOM 1320 N N . TYR A 1 170 ? 0.682 9.859 -7.584 1.00 96.75 170 TYR A N 1
ATOM 1321 C CA . TYR A 1 170 ? 0.344 8.881 -8.615 1.00 96.75 170 TYR A CA 1
ATOM 1322 C C . TYR A 1 170 ? 0.097 9.535 -9.983 1.00 96.75 170 TYR A C 1
ATOM 1324 O O . TYR A 1 170 ? 0.607 9.060 -11.000 1.00 96.75 170 TYR A O 1
ATOM 1332 N N . ASP A 1 171 ? -0.616 10.657 -10.022 1.00 96.00 171 ASP A N 1
ATOM 1333 C CA . ASP A 1 171 ? -0.861 11.401 -11.254 1.00 96.00 171 ASP A CA 1
ATOM 1334 C C . ASP A 1 171 ? 0.437 11.998 -11.806 1.00 96.00 171 ASP A C 1
ATOM 1336 O O . ASP A 1 171 ? 0.704 11.873 -13.001 1.00 96.00 171 ASP A O 1
ATOM 1340 N N . SER A 1 172 ? 1.304 12.548 -10.947 1.00 94.75 172 SER A N 1
ATOM 1341 C CA . SER A 1 172 ? 2.635 13.044 -11.343 1.00 94.75 172 SER A CA 1
ATOM 1342 C C . SER A 1 172 ? 3.481 11.947 -11.998 1.00 94.75 172 SER A C 1
ATOM 1344 O O . SER A 1 172 ? 4.088 12.163 -13.050 1.00 94.75 172 SER A O 1
ATOM 1346 N N . ALA A 1 173 ? 3.460 10.739 -11.432 1.00 92.56 173 ALA A N 1
ATOM 1347 C CA . ALA A 1 173 ? 4.075 9.559 -12.027 1.00 92.56 173 ALA A CA 1
ATOM 1348 C C . ALA A 1 173 ? 3.474 9.206 -13.398 1.00 92.56 173 ALA A C 1
ATOM 1350 O O . ALA A 1 173 ? 4.205 8.945 -14.357 1.00 92.56 173 ALA A O 1
ATOM 1351 N N . ARG A 1 174 ? 2.143 9.209 -13.520 1.00 92.56 174 ARG A N 1
ATOM 1352 C CA . ARG A 1 174 ? 1.466 8.906 -14.788 1.00 92.56 174 ARG A CA 1
ATOM 1353 C C . ARG A 1 174 ? 1.797 9.912 -15.882 1.00 92.56 174 ARG A C 1
ATOM 1355 O O . ARG A 1 174 ? 2.083 9.483 -16.999 1.00 92.56 174 ARG A O 1
ATOM 1362 N N . TYR A 1 175 ? 1.792 11.207 -15.573 1.00 91.38 175 TYR A N 1
ATOM 1363 C CA . TYR A 1 175 ? 2.181 12.251 -16.523 1.00 91.38 175 TYR A CA 1
ATOM 1364 C C . TYR A 1 175 ? 3.626 12.065 -16.983 1.00 91.38 175 TYR A C 1
ATOM 1366 O O . TYR A 1 175 ? 3.899 12.059 -18.182 1.00 91.38 175 TYR A O 1
ATOM 1374 N N . LEU A 1 176 ? 4.542 11.798 -16.047 1.00 89.62 176 LEU A N 1
ATOM 1375 C CA . LEU A 1 176 ? 5.946 11.557 -16.370 1.00 89.62 176 LEU A CA 1
ATOM 1376 C C . LEU A 1 176 ? 6.128 10.360 -17.317 1.00 89.62 176 LEU A C 1
ATOM 1378 O O . LEU A 1 176 ? 6.956 10.424 -18.226 1.00 89.62 176 LEU A O 1
ATOM 1382 N N . MET A 1 177 ? 5.339 9.296 -17.144 1.00 87.69 177 MET A N 1
ATOM 1383 C CA . MET A 1 177 ? 5.364 8.124 -18.024 1.00 87.69 177 MET A CA 1
ATOM 1384 C C . MET A 1 177 ? 4.751 8.399 -19.407 1.00 87.69 177 MET A C 1
ATOM 1386 O O . MET A 1 177 ? 5.280 7.916 -20.406 1.00 87.69 177 MET A O 1
ATOM 1390 N N . GLN A 1 178 ? 3.667 9.178 -19.487 1.00 86.12 178 GLN A N 1
ATOM 1391 C CA . GLN A 1 178 ? 3.003 9.514 -20.755 1.00 86.12 178 GLN A CA 1
ATOM 1392 C C . GLN A 1 178 ? 3.856 10.424 -21.648 1.00 86.12 178 GLN A C 1
ATOM 1394 O O . GLN A 1 178 ? 3.933 10.196 -22.856 1.00 86.12 178 GLN A O 1
ATOM 1399 N N . ASP A 1 179 ? 4.537 11.405 -21.058 1.00 82.81 179 ASP A N 1
ATOM 1400 C CA . ASP A 1 179 ? 5.317 12.400 -21.805 1.00 82.81 179 ASP A CA 1
ATOM 1401 C C . ASP A 1 179 ? 6.697 11.886 -22.252 1.00 82.81 179 ASP A C 1
ATOM 1403 O O . ASP A 1 179 ? 7.367 12.518 -23.070 1.00 82.81 179 ASP A O 1
ATOM 1407 N N . ASN A 1 180 ? 7.141 10.726 -21.752 1.00 71.06 180 ASN A N 1
ATOM 1408 C CA . ASN A 1 180 ? 8.490 10.209 -21.987 1.00 71.06 180 ASN A CA 1
ATOM 1409 C C . ASN A 1 180 ? 8.480 8.784 -22.553 1.00 71.06 180 ASN A C 1
ATOM 1411 O O . ASN A 1 180 ? 8.732 7.815 -21.839 1.00 71.06 180 ASN A O 1
ATOM 1415 N N . GLN A 1 181 ? 8.302 8.661 -23.874 1.00 66.88 181 GLN A N 1
ATOM 1416 C CA . GLN A 1 181 ? 8.394 7.370 -24.580 1.00 66.88 181 GLN A CA 1
ATOM 1417 C C . GLN A 1 181 ? 9.757 6.671 -24.393 1.00 66.88 181 GLN A C 1
ATOM 1419 O O . GLN A 1 181 ? 9.830 5.444 -24.403 1.00 66.88 181 GLN A O 1
ATOM 1424 N N . ALA A 1 182 ? 10.829 7.444 -24.180 1.00 72.69 182 ALA A N 1
ATOM 1425 C CA . ALA A 1 182 ? 12.146 6.951 -23.788 1.00 72.69 182 ALA A CA 1
ATOM 1426 C C . ALA A 1 182 ? 12.587 7.627 -22.482 1.00 72.69 182 ALA A C 1
ATOM 1428 O O . ALA A 1 182 ? 13.127 8.734 -22.490 1.00 72.69 182 ALA A O 1
ATOM 1429 N N . MET A 1 183 ? 12.352 6.971 -21.343 1.00 80.94 183 MET A N 1
ATOM 1430 C CA . MET A 1 183 ? 12.700 7.542 -20.041 1.00 80.94 183 MET A CA 1
ATOM 1431 C C . MET A 1 183 ? 14.214 7.574 -19.811 1.00 80.94 183 MET A C 1
ATOM 1433 O O . MET A 1 183 ? 14.892 6.535 -19.802 1.00 80.94 183 MET A O 1
ATOM 1437 N N . THR A 1 184 ? 14.729 8.777 -19.547 1.00 86.81 184 THR A N 1
ATOM 1438 C CA . THR A 1 184 ? 16.064 8.975 -18.972 1.00 86.81 184 THR A CA 1
ATOM 1439 C C . THR A 1 184 ? 16.146 8.299 -17.605 1.00 86.81 184 THR A C 1
ATOM 1441 O O . THR A 1 184 ? 15.125 8.069 -16.960 1.00 86.81 184 THR A O 1
ATOM 1444 N N . LEU A 1 185 ? 17.361 7.998 -17.150 1.00 84.69 185 LEU A N 1
ATOM 1445 C CA . LEU A 1 185 ? 17.595 7.455 -15.811 1.00 84.69 185 LEU A CA 1
ATOM 1446 C C . LEU A 1 185 ? 16.946 8.353 -14.736 1.00 84.69 185 LEU A C 1
ATOM 1448 O O . LEU A 1 185 ? 16.095 7.907 -13.982 1.00 84.69 185 LEU A O 1
ATOM 1452 N N . THR A 1 186 ? 17.201 9.664 -14.798 1.00 87.44 186 THR A N 1
ATOM 1453 C CA . THR A 1 186 ? 16.601 10.666 -13.901 1.00 87.44 186 THR A CA 1
ATOM 1454 C C . THR A 1 186 ? 15.072 10.614 -13.858 1.00 87.44 186 THR A C 1
ATOM 1456 O O . THR A 1 186 ? 14.494 10.662 -12.775 1.00 87.44 186 THR A O 1
ATOM 1459 N N . ASN A 1 187 ? 14.403 10.476 -15.008 1.00 87.81 187 ASN A N 1
ATOM 1460 C CA . ASN A 1 187 ? 12.942 10.381 -15.036 1.00 87.81 187 ASN A CA 1
ATOM 1461 C C . ASN A 1 187 ? 12.449 9.062 -14.432 1.00 87.81 187 ASN A C 1
ATOM 1463 O O . ASN A 1 187 ? 11.386 9.035 -13.822 1.00 87.81 187 ASN A O 1
ATOM 1467 N N . ARG A 1 188 ? 13.218 7.974 -14.545 1.00 87.44 188 ARG A N 1
ATOM 1468 C CA . ARG A 1 188 ? 12.870 6.713 -13.884 1.00 87.44 188 ARG A CA 1
ATOM 1469 C C . ARG A 1 188 ? 13.027 6.787 -12.370 1.00 87.44 188 ARG A C 1
ATOM 1471 O O . ARG A 1 188 ? 12.153 6.264 -11.687 1.00 87.44 188 ARG A O 1
ATOM 1478 N N . VAL A 1 189 ? 14.062 7.462 -11.852 1.00 87.50 189 VAL A N 1
ATOM 1479 C CA . VAL A 1 189 ? 14.173 7.762 -10.406 1.00 87.50 189 VAL A CA 1
ATOM 1480 C C . VAL A 1 189 ? 12.929 8.493 -9.933 1.00 87.50 189 VAL A C 1
ATOM 1482 O O . VAL A 1 189 ? 12.268 8.043 -9.005 1.00 87.50 189 VAL A O 1
ATOM 1485 N N . ALA A 1 190 ? 12.593 9.601 -10.598 1.00 89.38 190 ALA A N 1
ATOM 1486 C CA . ALA A 1 190 ? 11.478 10.444 -10.190 1.00 89.38 190 ALA A CA 1
ATOM 1487 C C . ALA A 1 190 ? 10.151 9.677 -10.252 1.00 89.38 190 ALA A C 1
ATOM 1489 O O . ALA A 1 190 ? 9.348 9.749 -9.327 1.00 89.38 190 ALA A O 1
ATOM 1490 N N . LEU A 1 191 ? 9.943 8.877 -11.302 1.00 90.38 191 LEU A N 1
ATOM 1491 C CA . LEU A 1 191 ? 8.794 7.980 -11.407 1.00 90.38 191 LEU A CA 1
ATOM 1492 C C . LEU A 1 191 ? 8.756 6.966 -10.254 1.00 90.38 191 LEU A C 1
ATOM 1494 O O . LEU A 1 191 ? 7.690 6.677 -9.709 1.00 90.38 191 LEU A O 1
ATOM 1498 N N . ASP A 1 192 ? 9.910 6.405 -9.894 1.00 89.62 192 ASP A N 1
ATOM 1499 C CA . ASP A 1 192 ? 10.044 5.437 -8.810 1.00 89.62 192 ASP A CA 1
ATOM 1500 C C . ASP A 1 192 ? 9.708 6.058 -7.452 1.00 89.62 192 ASP A C 1
ATOM 1502 O O . ASP A 1 192 ? 8.913 5.472 -6.711 1.00 89.62 192 ASP A O 1
ATOM 1506 N N . ASP A 1 193 ? 10.182 7.280 -7.208 1.00 90.88 193 ASP A N 1
ATOM 1507 C CA . ASP A 1 193 ? 9.874 8.085 -6.025 1.00 90.88 193 ASP A CA 1
ATOM 1508 C C . ASP A 1 193 ? 8.392 8.434 -5.936 1.00 90.88 193 ASP A C 1
ATOM 1510 O O . ASP A 1 193 ? 7.755 8.098 -4.939 1.00 90.88 193 ASP A O 1
ATOM 1514 N N . TYR A 1 194 ? 7.810 9.020 -6.986 1.00 93.25 194 TYR A N 1
ATOM 1515 C CA . TYR A 1 194 ? 6.390 9.374 -7.006 1.00 93.25 194 TYR A CA 1
ATOM 1516 C C . TYR A 1 194 ? 5.498 8.168 -6.712 1.00 93.25 194 TYR A C 1
ATOM 1518 O O . TYR A 1 194 ? 4.573 8.252 -5.908 1.00 93.25 194 TYR A O 1
ATOM 1526 N N . LEU A 1 195 ? 5.784 7.016 -7.319 1.00 94.00 195 LEU A N 1
ATOM 1527 C CA . LEU A 1 195 ? 4.955 5.828 -7.134 1.00 94.00 195 LEU A CA 1
ATOM 1528 C C . LEU A 1 195 ? 5.128 5.192 -5.749 1.00 94.00 195 LEU A C 1
ATOM 1530 O O . LEU A 1 195 ? 4.152 4.699 -5.189 1.00 94.00 195 LEU A O 1
ATOM 1534 N N . TRP A 1 196 ? 6.339 5.198 -5.182 1.00 93.44 196 TRP A N 1
ATOM 1535 C CA . TRP A 1 196 ? 6.550 4.714 -3.813 1.00 93.44 196 TRP A CA 1
ATOM 1536 C C . TRP A 1 196 ? 5.880 5.629 -2.785 1.00 93.44 196 TRP A C 1
ATOM 1538 O O . TRP A 1 196 ? 5.213 5.149 -1.869 1.00 93.44 196 TRP A O 1
ATOM 1548 N N . THR A 1 197 ? 5.994 6.941 -2.982 1.00 93.06 197 THR A N 1
ATOM 1549 C CA . THR A 1 197 ? 5.335 7.952 -2.154 1.00 93.06 197 THR A CA 1
ATOM 1550 C C . THR A 1 197 ? 3.818 7.827 -2.228 1.00 93.06 197 THR A C 1
ATOM 1552 O O . THR A 1 197 ? 3.156 7.796 -1.192 1.00 93.06 197 THR A O 1
ATOM 1555 N N . ALA A 1 198 ? 3.260 7.653 -3.430 1.00 95.69 198 ALA A N 1
ATOM 1556 C CA . ALA A 1 198 ? 1.833 7.410 -3.612 1.00 95.69 198 ALA A CA 1
ATOM 1557 C C . ALA A 1 198 ? 1.353 6.179 -2.828 1.00 95.69 198 ALA A C 1
ATOM 1559 O O . ALA A 1 198 ? 0.342 6.250 -2.131 1.00 95.69 198 ALA A O 1
ATOM 1560 N N . LEU A 1 199 ? 2.104 5.073 -2.883 1.00 96.12 199 LEU A N 1
ATOM 1561 C CA . LEU A 1 199 ? 1.776 3.852 -2.147 1.00 96.12 199 LEU A CA 1
ATOM 1562 C C . LEU A 1 199 ? 1.810 4.066 -0.626 1.00 96.12 199 LEU A C 1
ATOM 1564 O O . LEU A 1 199 ? 0.890 3.639 0.071 1.00 96.12 199 LEU A O 1
ATOM 1568 N N . GLY A 1 200 ? 2.836 4.750 -0.110 1.00 94.62 200 GLY A N 1
ATOM 1569 C CA . GLY A 1 200 ? 2.944 5.077 1.315 1.00 94.62 200 GLY A CA 1
ATOM 1570 C C . GLY A 1 200 ? 1.763 5.917 1.804 1.00 94.62 200 GLY A C 1
ATOM 1571 O O . GLY A 1 200 ? 1.158 5.608 2.830 1.00 94.62 200 GLY A O 1
ATOM 1572 N N . TYR A 1 201 ? 1.368 6.925 1.027 1.00 94.81 201 TYR A N 1
ATOM 1573 C CA . TYR A 1 201 ? 0.209 7.757 1.338 1.00 94.81 201 TYR A CA 1
ATOM 1574 C C . TYR A 1 201 ? -1.126 7.025 1.236 1.00 94.81 201 TYR A C 1
ATOM 1576 O O . TYR A 1 201 ? -1.988 7.236 2.086 1.00 94.81 201 TYR A O 1
ATOM 1584 N N . ALA A 1 202 ? -1.301 6.141 0.253 1.00 96.06 202 ALA A N 1
ATOM 1585 C CA . ALA A 1 202 ? -2.500 5.314 0.141 1.00 96.06 202 ALA A CA 1
ATOM 1586 C C . ALA A 1 202 ? -2.660 4.406 1.375 1.00 96.06 202 ALA A C 1
ATOM 1588 O O . ALA A 1 202 ? -3.743 4.319 1.955 1.00 96.06 202 ALA A O 1
ATOM 1589 N N . ILE A 1 203 ? -1.557 3.809 1.842 1.00 95.75 203 ILE A N 1
ATOM 1590 C CA . ILE A 1 203 ? -1.511 3.012 3.077 1.00 95.75 203 ILE A CA 1
ATOM 1591 C C . ILE A 1 203 ? -1.794 3.879 4.317 1.00 95.75 203 ILE A C 1
ATOM 1593 O O . ILE A 1 203 ? -2.491 3.445 5.234 1.00 95.75 203 ILE A O 1
ATOM 1597 N N . GLY A 1 204 ? -1.296 5.116 4.361 1.00 94.12 204 GLY A N 1
ATOM 1598 C CA . GLY A 1 204 ? -1.647 6.073 5.414 1.00 94.12 204 GLY A CA 1
ATOM 1599 C C . GLY A 1 204 ? -3.141 6.420 5.413 1.00 94.12 204 GLY A C 1
ATOM 1600 O O . GLY A 1 204 ? -3.793 6.392 6.456 1.00 94.12 204 GLY A O 1
ATOM 1601 N N . ALA A 1 205 ? -3.714 6.664 4.233 1.00 94.56 205 ALA A N 1
ATOM 1602 C CA . ALA A 1 205 ? -5.117 7.024 4.076 1.00 94.56 205 ALA A CA 1
ATOM 1603 C C . ALA A 1 205 ? -6.063 5.919 4.567 1.00 94.56 205 ALA A C 1
ATOM 1605 O O . ALA A 1 205 ? -7.021 6.226 5.275 1.00 94.56 205 ALA A O 1
ATOM 1606 N N . VAL A 1 206 ? -5.787 4.639 4.274 1.00 95.31 206 VAL A N 1
ATOM 1607 C CA . VAL A 1 206 ? -6.626 3.537 4.790 1.00 95.31 206 VAL A CA 1
ATOM 1608 C C . VAL A 1 206 ? -6.524 3.377 6.303 1.00 95.31 206 VAL A C 1
ATOM 1610 O O . VAL A 1 206 ? -7.535 3.110 6.948 1.00 95.31 206 VAL A O 1
ATOM 1613 N N . GLN A 1 207 ? -5.339 3.578 6.888 1.00 94.69 207 GLN A N 1
ATOM 1614 C CA . GLN A 1 207 ? -5.159 3.510 8.341 1.00 94.69 207 GLN A CA 1
ATOM 1615 C C . GLN A 1 207 ? -5.931 4.623 9.047 1.00 94.69 207 GLN A C 1
ATOM 1617 O O . GLN A 1 207 ? -6.660 4.347 9.997 1.00 94.69 207 GLN A O 1
ATOM 1622 N N . GLU A 1 208 ? -5.828 5.855 8.548 1.00 93.56 208 GLU A N 1
ATOM 1623 C CA . GLU A 1 208 ? -6.561 7.012 9.072 1.00 93.56 208 GLU A CA 1
ATOM 1624 C C . GLU A 1 208 ? -8.075 6.897 8.821 1.00 93.56 208 GLU A C 1
ATOM 1626 O O . GLU A 1 208 ? -8.874 7.346 9.640 1.00 93.56 208 GLU A O 1
ATOM 1631 N N . GLY A 1 209 ? -8.478 6.269 7.711 1.00 93.75 209 GLY A N 1
ATOM 1632 C CA . GLY A 1 209 ? -9.872 5.945 7.404 1.00 93.75 209 GLY A CA 1
ATOM 1633 C C . GLY A 1 209 ? -10.467 4.924 8.374 1.00 93.75 209 GLY A C 1
ATOM 1634 O O . GLY A 1 209 ? -11.601 5.081 8.816 1.00 93.75 209 GLY A O 1
ATOM 1635 N N . CYS A 1 210 ? -9.687 3.908 8.751 1.00 93.81 210 CYS A N 1
ATOM 1636 C CA . CYS A 1 210 ? -10.093 2.918 9.747 1.00 93.81 210 CYS A CA 1
ATOM 1637 C C . CYS A 1 210 ? -10.095 3.503 11.162 1.00 93.81 210 CYS A C 1
ATOM 1639 O O . CYS A 1 210 ? -11.068 3.357 11.889 1.00 93.81 210 CYS A O 1
ATOM 1641 N N . SER A 1 211 ? -9.005 4.149 11.570 1.00 92.25 211 SER A N 1
ATOM 1642 C CA . SER A 1 211 ? -8.794 4.644 12.929 1.00 92.25 211 SER A CA 1
ATOM 1643 C C . SER A 1 211 ? -8.355 6.109 12.885 1.00 92.25 211 SER A C 1
ATOM 1645 O O . SER A 1 211 ? -7.154 6.391 12.930 1.00 92.25 211 SER A O 1
ATOM 1647 N N . PRO A 1 212 ? -9.306 7.059 12.817 1.00 91.62 212 PRO A N 1
ATOM 1648 C CA . PRO A 1 212 ? -8.988 8.479 12.781 1.00 91.62 212 PRO A CA 1
ATOM 1649 C C . PRO A 1 212 ? -8.134 8.870 13.980 1.00 91.62 212 PRO A C 1
ATOM 1651 O O . PRO A 1 212 ? -8.469 8.546 15.121 1.00 91.62 212 PRO A O 1
ATOM 1654 N N . GLY A 1 213 ? -7.041 9.578 13.734 1.00 88.88 213 GLY A N 1
ATOM 1655 C CA . GLY A 1 213 ? -6.113 9.952 14.786 1.00 88.88 213 GLY A CA 1
ATOM 1656 C C . GLY A 1 213 ? -4.800 9.172 14.786 1.00 88.88 213 GLY A C 1
ATOM 1657 O O . GLY A 1 213 ? -3.836 9.625 15.399 1.00 88.88 213 GLY A O 1
ATOM 1658 N N . ILE A 1 214 ? -4.744 8.021 14.111 1.00 89.00 214 ILE A N 1
ATOM 1659 C CA . ILE A 1 214 ? -3.639 7.062 14.257 1.00 89.00 214 ILE A CA 1
ATOM 1660 C C . ILE A 1 214 ? -2.302 7.585 13.727 1.00 89.00 214 ILE A C 1
ATOM 1662 O O . ILE A 1 214 ? -1.250 7.144 14.179 1.00 89.00 214 ILE A O 1
ATOM 1666 N N . LEU A 1 215 ? -2.334 8.564 12.819 1.00 86.94 215 LEU A N 1
ATOM 1667 C CA . LEU A 1 215 ? -1.142 9.199 12.254 1.00 86.94 215 LEU A CA 1
ATOM 1668 C C . LEU A 1 215 ? -0.783 10.546 12.910 1.00 86.94 215 LEU A C 1
ATOM 1670 O O . LEU A 1 215 ? 0.049 11.271 12.378 1.00 86.94 215 LEU A O 1
ATOM 1674 N N . HIS A 1 216 ? -1.399 10.928 14.038 1.00 77.62 216 HIS A N 1
ATOM 1675 C CA . HIS A 1 216 ? -1.251 12.279 14.615 1.00 77.62 216 HIS A CA 1
ATOM 1676 C C . HIS A 1 216 ? 0.183 12.719 14.927 1.00 77.62 216 HIS A C 1
ATOM 1678 O O . HIS A 1 216 ? 0.453 13.917 14.834 1.00 77.62 216 HIS A O 1
ATOM 1684 N N . ASP A 1 217 ? 1.063 11.778 15.260 1.00 66.19 217 ASP A N 1
ATOM 1685 C CA . ASP A 1 217 ? 2.447 12.054 15.654 1.00 66.19 217 ASP A CA 1
ATOM 1686 C C . ASP A 1 217 ? 3.463 11.714 14.553 1.00 66.19 217 ASP A C 1
ATOM 1688 O O . ASP A 1 217 ? 4.669 11.843 14.762 1.00 66.19 217 ASP A O 1
ATOM 1692 N N . LEU A 1 218 ? 2.989 11.276 13.382 1.00 69.81 218 LEU A N 1
ATOM 1693 C CA . LEU A 1 218 ? 3.851 10.941 12.259 1.00 69.81 218 LEU A CA 1
ATOM 1694 C C . LEU A 1 218 ? 3.971 12.108 11.298 1.00 69.81 218 LEU A C 1
ATOM 1696 O O . LEU A 1 218 ? 2.999 12.516 10.656 1.00 69.81 218 LEU A O 1
ATOM 1700 N N . ASP A 1 219 ? 5.198 12.607 11.178 1.00 66.25 219 ASP A N 1
ATOM 1701 C CA . ASP A 1 219 ? 5.541 13.486 10.078 1.00 66.25 219 ASP A CA 1
ATOM 1702 C C . ASP A 1 219 ? 5.467 12.701 8.763 1.00 66.25 219 ASP A C 1
ATOM 1704 O O . ASP A 1 219 ? 5.762 11.503 8.684 1.00 66.25 219 ASP A O 1
ATOM 1708 N N . ILE A 1 220 ? 5.055 13.407 7.722 1.00 58.81 220 ILE A N 1
ATOM 1709 C CA . ILE A 1 220 ? 4.966 12.931 6.349 1.00 58.81 220 ILE A CA 1
ATOM 1710 C C . ILE A 1 220 ? 6.299 12.324 5.903 1.00 58.81 220 ILE A C 1
ATOM 1712 O O . ILE A 1 220 ? 6.316 11.239 5.320 1.00 58.81 220 ILE A O 1
ATOM 1716 N N . ASP A 1 221 ? 7.407 12.981 6.245 1.00 61.06 221 ASP A N 1
ATOM 1717 C CA . ASP A 1 221 ? 8.750 12.516 5.906 1.00 61.06 221 ASP A CA 1
ATOM 1718 C C . ASP A 1 221 ? 9.067 11.178 6.593 1.00 61.06 221 ASP A C 1
ATOM 1720 O O . ASP A 1 221 ? 9.675 10.293 5.991 1.00 61.06 221 ASP A O 1
ATOM 1724 N N . THR A 1 222 ? 8.552 10.956 7.807 1.00 65.25 222 THR A N 1
ATOM 1725 C CA . THR A 1 222 ? 8.716 9.697 8.547 1.00 65.25 222 THR A CA 1
ATOM 1726 C C . THR A 1 222 ? 7.948 8.537 7.906 1.00 65.25 222 THR A C 1
ATOM 1728 O O . THR A 1 222 ? 8.393 7.394 8.004 1.00 65.25 222 THR A O 1
ATOM 1731 N N . MET A 1 223 ? 6.842 8.792 7.192 1.00 61.34 223 MET A N 1
ATOM 1732 C CA . MET A 1 223 ? 6.163 7.734 6.426 1.00 61.34 223 MET A CA 1
ATOM 1733 C C . MET A 1 223 ? 6.971 7.258 5.210 1.00 61.34 223 MET A C 1
ATOM 1735 O O . MET A 1 223 ? 6.720 6.169 4.690 1.00 61.34 223 MET A O 1
ATOM 1739 N N . LEU A 1 224 ? 7.910 8.082 4.740 1.00 57.06 224 LEU A N 1
ATOM 1740 C CA . LEU A 1 224 ? 8.688 7.865 3.521 1.00 57.06 224 LEU A CA 1
ATOM 1741 C C . LEU A 1 224 ? 10.156 7.537 3.800 1.00 57.06 224 LEU A C 1
ATOM 1743 O O . LEU A 1 224 ? 10.889 7.222 2.858 1.00 57.06 224 LEU A O 1
ATOM 1747 N N . GLU A 1 225 ? 10.587 7.563 5.067 1.00 54.47 225 GLU A N 1
ATOM 1748 C CA . GLU A 1 225 ? 11.915 7.121 5.477 1.00 54.47 225 GLU A CA 1
ATOM 1749 C C . GLU A 1 225 ? 12.105 5.640 5.119 1.00 54.47 225 GLU A C 1
ATOM 1751 O O . GLU A 1 225 ? 11.847 4.706 5.885 1.00 54.47 225 GLU A O 1
ATOM 1756 N N . SER A 1 226 ? 12.650 5.418 3.923 1.00 44.09 226 SER A N 1
ATOM 1757 C CA . SER A 1 226 ? 13.474 4.259 3.632 1.00 44.09 226 SER A CA 1
ATOM 1758 C C . SER A 1 226 ? 14.544 4.240 4.714 1.00 44.09 226 SER A C 1
ATOM 1760 O O . SER A 1 226 ? 15.529 4.965 4.591 1.00 44.09 226 SER A O 1
ATOM 1762 N N . ARG A 1 227 ? 14.363 3.433 5.769 1.00 39.88 227 ARG A N 1
ATOM 1763 C CA . ARG A 1 227 ? 15.443 3.108 6.706 1.00 39.88 227 ARG A CA 1
ATOM 1764 C C . ARG A 1 227 ? 16.639 2.684 5.869 1.00 39.88 227 ARG A C 1
ATOM 1766 O O . ARG A 1 227 ? 16.658 1.581 5.319 1.00 39.88 227 ARG A O 1
ATOM 1773 N N . GLU A 1 228 ? 17.579 3.607 5.698 1.00 36.88 228 GLU A N 1
ATOM 1774 C CA . GLU A 1 228 ? 18.735 3.398 4.855 1.00 36.88 228 GLU A CA 1
ATOM 1775 C C . GLU A 1 228 ? 19.446 2.142 5.338 1.00 36.88 228 GLU A C 1
ATOM 1777 O O . GLU A 1 228 ? 19.659 1.915 6.530 1.00 36.88 228 GLU A O 1
ATOM 1782 N N . ASN A 1 229 ? 19.790 1.296 4.378 1.00 35.81 229 ASN A N 1
ATOM 1783 C CA . ASN A 1 229 ? 20.572 0.103 4.609 1.00 35.81 229 ASN A CA 1
ATOM 1784 C C . ASN A 1 229 ? 21.888 0.522 5.314 1.00 35.81 229 ASN A C 1
ATOM 1786 O O . ASN A 1 229 ? 22.678 1.250 4.701 1.00 35.81 229 ASN A O 1
ATOM 1790 N N . PRO A 1 230 ? 22.178 0.083 6.558 1.00 35.03 230 PRO A N 1
ATOM 1791 C CA . PRO A 1 230 ? 23.311 0.577 7.359 1.00 35.03 230 PRO A CA 1
ATOM 1792 C C . PRO A 1 230 ? 24.694 0.271 6.751 1.00 35.03 230 PRO A C 1
ATOM 1794 O O . PRO A 1 230 ? 25.731 0.662 7.286 1.00 35.03 230 PRO A O 1
ATOM 1797 N N . HIS A 1 231 ? 24.736 -0.414 5.608 1.00 37.44 231 HIS A N 1
ATOM 1798 C CA . HIS A 1 231 ? 25.952 -0.804 4.909 1.00 37.44 231 HIS A CA 1
ATOM 1799 C C . HIS A 1 231 ? 26.471 0.212 3.879 1.00 37.44 231 HIS A C 1
ATOM 1801 O O . HIS A 1 231 ? 27.576 0.021 3.379 1.00 37.44 231 HIS A O 1
ATOM 1807 N N . ARG A 1 232 ? 25.765 1.318 3.590 1.00 38.59 232 ARG A N 1
ATOM 1808 C CA . ARG A 1 232 ? 26.262 2.352 2.650 1.00 38.59 232 ARG A CA 1
ATOM 1809 C C . ARG A 1 232 ? 27.155 3.437 3.269 1.00 38.59 232 ARG A C 1
ATOM 1811 O O . ARG A 1 232 ? 27.757 4.215 2.536 1.00 38.59 232 ARG A O 1
ATOM 1818 N N . GLY A 1 233 ? 27.326 3.454 4.592 1.00 31.78 233 GLY A N 1
ATOM 1819 C CA . GLY A 1 233 ? 28.143 4.454 5.296 1.00 31.78 233 GLY A CA 1
ATOM 1820 C C . GLY A 1 233 ? 29.661 4.208 5.316 1.00 31.78 233 GLY A C 1
ATOM 1821 O O . GLY A 1 233 ? 30.380 5.000 5.919 1.00 31.78 233 GLY A O 1
ATOM 1822 N N . ARG A 1 234 ? 30.180 3.126 4.711 1.00 34.69 234 ARG A N 1
ATOM 1823 C CA . ARG A 1 234 ? 31.602 2.737 4.852 1.00 34.69 234 ARG A CA 1
ATOM 1824 C C . ARG A 1 234 ? 32.515 2.987 3.650 1.00 34.69 234 ARG A C 1
ATOM 1826 O O . ARG A 1 234 ? 33.720 2.842 3.812 1.00 34.69 234 ARG A O 1
ATOM 1833 N N . GLU A 1 235 ? 32.005 3.419 2.498 1.00 36.66 235 GLU A N 1
ATOM 1834 C CA . GLU A 1 235 ? 32.839 3.567 1.285 1.00 36.66 235 GLU A CA 1
ATOM 1835 C C . GLU A 1 235 ? 33.183 5.017 0.895 1.00 36.66 235 GLU A C 1
ATOM 1837 O O . GLU A 1 235 ? 33.902 5.236 -0.072 1.00 36.66 235 GLU A O 1
ATOM 1842 N N . ARG A 1 236 ? 32.780 6.033 1.675 1.00 36.94 236 ARG A N 1
ATOM 1843 C CA . ARG A 1 236 ? 33.203 7.441 1.463 1.00 36.94 236 ARG A CA 1
ATOM 1844 C C . ARG A 1 236 ? 34.230 7.939 2.481 1.00 36.94 236 ARG A C 1
ATOM 1846 O O . ARG A 1 236 ? 34.127 9.051 2.989 1.00 36.94 236 ARG A O 1
ATOM 1853 N N . GLY A 1 237 ? 35.224 7.114 2.794 1.00 33.88 237 GLY A N 1
ATOM 1854 C CA . GLY A 1 237 ? 36.236 7.449 3.796 1.00 33.88 237 GLY A CA 1
ATOM 1855 C C . GLY A 1 237 ? 37.588 6.790 3.570 1.00 33.88 237 GLY A C 1
ATOM 1856 O O . GLY A 1 237 ? 38.216 6.390 4.543 1.00 33.88 237 GLY A O 1
ATOM 1857 N N . GLN A 1 238 ? 38.031 6.622 2.320 1.00 34.72 238 GLN A N 1
ATOM 1858 C CA . GLN A 1 238 ? 39.368 6.084 2.043 1.00 34.72 238 GLN A CA 1
ATOM 1859 C C . GLN A 1 238 ? 39.999 6.608 0.742 1.00 34.72 238 GLN A C 1
ATOM 1861 O O . GLN A 1 238 ? 40.664 5.877 0.028 1.00 34.72 238 GLN A O 1
ATOM 1866 N N . GLU A 1 239 ? 39.872 7.907 0.468 1.00 39.81 239 GLU A N 1
ATOM 1867 C CA . GLU A 1 239 ? 40.751 8.606 -0.483 1.00 39.81 239 GLU A CA 1
ATOM 1868 C C . GLU A 1 239 ? 41.185 9.964 0.092 1.00 39.81 239 GLU A C 1
ATOM 1870 O O . GLU A 1 239 ? 40.664 11.012 -0.260 1.00 39.81 239 GLU A O 1
ATOM 1875 N N . SER A 1 240 ? 42.115 9.948 1.052 1.00 41.28 240 SER A N 1
ATOM 1876 C CA . SER A 1 240 ? 43.236 10.905 1.112 1.00 41.28 240 SER A CA 1
ATOM 1877 C C . SER A 1 240 ? 44.193 10.516 2.245 1.00 41.28 240 SER A C 1
ATOM 1879 O O . SER A 1 240 ? 44.084 10.941 3.389 1.00 41.28 240 SER A O 1
ATOM 1881 N N . LEU A 1 241 ? 45.177 9.682 1.924 1.00 34.19 241 LEU A N 1
ATOM 1882 C CA . LEU A 1 241 ? 46.415 9.597 2.699 1.00 34.19 241 LEU A CA 1
ATOM 1883 C C . LEU A 1 241 ? 47.565 9.838 1.725 1.00 34.19 241 LEU A C 1
ATOM 1885 O O . LEU A 1 241 ? 48.319 8.944 1.354 1.00 34.19 241 LEU A O 1
ATOM 1889 N N . GLY A 1 242 ? 47.641 11.092 1.275 1.00 31.48 242 GLY A N 1
ATOM 1890 C CA . GLY A 1 242 ? 48.842 11.651 0.678 1.00 31.48 242 GLY A CA 1
ATOM 1891 C C . GLY A 1 242 ? 49.931 11.729 1.747 1.00 31.48 242 GLY A C 1
ATOM 1892 O O . GLY A 1 242 ? 49.811 12.446 2.734 1.00 31.48 242 GLY A O 1
ATOM 1893 N N . THR A 1 243 ? 50.961 10.924 1.536 1.00 33.47 243 THR A N 1
ATOM 1894 C CA . THR A 1 243 ? 52.250 10.811 2.229 1.00 33.47 243 THR A CA 1
ATOM 1895 C C . THR A 1 243 ? 52.741 12.082 2.951 1.00 33.47 243 THR A C 1
ATOM 1897 O O . THR A 1 243 ? 52.877 13.125 2.308 1.00 33.47 243 THR A O 1
ATOM 1900 N N . PRO A 1 244 ? 53.138 12.012 4.239 1.00 33.53 244 PRO A N 1
ATOM 1901 C CA . PRO A 1 244 ? 53.856 13.100 4.889 1.00 33.53 244 PRO A CA 1
ATOM 1902 C C . PRO A 1 244 ? 55.340 13.059 4.490 1.00 33.53 244 PRO A C 1
ATOM 1904 O O . PRO A 1 244 ? 56.069 12.114 4.799 1.00 33.53 244 PRO A O 1
ATOM 1907 N N . LEU A 1 245 ? 55.790 14.103 3.792 1.00 32.53 245 LEU A N 1
ATOM 1908 C CA . LEU A 1 245 ? 57.201 14.359 3.502 1.00 32.53 245 LEU A CA 1
ATOM 1909 C C . LEU A 1 245 ? 57.976 14.562 4.814 1.00 32.53 245 LEU A C 1
ATOM 1911 O O . LEU A 1 245 ? 57.779 15.546 5.528 1.00 32.53 245 LEU A O 1
ATOM 1915 N N . LYS A 1 246 ? 58.878 13.619 5.111 1.00 33.59 246 LYS A N 1
ATOM 1916 C CA . LYS A 1 246 ? 59.887 13.729 6.168 1.00 33.59 246 LYS A CA 1
ATOM 1917 C C . LYS A 1 246 ? 60.827 14.899 5.862 1.00 33.59 246 LYS A C 1
ATOM 1919 O O . LYS A 1 246 ? 61.538 14.880 4.860 1.00 33.59 246 LYS A O 1
ATOM 1924 N N . LYS A 1 247 ? 60.856 15.884 6.756 1.00 35.59 247 LYS A N 1
ATOM 1925 C CA . LYS A 1 247 ? 62.012 16.762 6.956 1.00 35.59 247 LYS A CA 1
ATOM 1926 C C . LYS A 1 247 ? 63.017 16.006 7.822 1.00 35.59 247 LYS A C 1
ATOM 1928 O O . LYS A 1 247 ? 62.619 15.520 8.873 1.00 35.59 247 LYS A O 1
ATOM 1933 N N . ASP A 1 248 ? 64.257 15.870 7.354 1.00 33.44 248 ASP A N 1
ATOM 1934 C CA . ASP A 1 248 ? 65.455 16.224 8.129 1.00 33.44 248 ASP A CA 1
ATOM 1935 C C . ASP A 1 248 ? 66.765 15.989 7.353 1.00 33.44 248 ASP A C 1
ATOM 1937 O O . ASP A 1 248 ? 66.886 15.046 6.573 1.00 33.44 248 ASP A O 1
ATOM 1941 N N . LEU A 1 249 ? 67.735 16.858 7.680 1.00 33.19 249 LEU A N 1
ATOM 1942 C CA . LEU A 1 249 ? 69.177 16.902 7.364 1.00 33.19 249 LEU A CA 1
ATOM 1943 C C . LEU A 1 249 ? 69.586 17.502 6.000 1.00 33.19 249 LEU A C 1
ATOM 1945 O O . LEU A 1 249 ? 69.418 16.884 4.959 1.00 33.19 249 LEU A O 1
ATOM 1949 N N . LEU A 1 250 ? 69.997 18.780 5.923 1.00 34.44 250 LEU A N 1
ATOM 1950 C CA . LEU A 1 250 ? 71.209 19.477 6.440 1.00 34.44 250 LEU A CA 1
ATOM 1951 C C . LEU A 1 250 ? 72.378 19.489 5.423 1.00 34.44 250 LEU A C 1
ATOM 1953 O O . LEU A 1 250 ? 72.981 18.460 5.156 1.00 34.44 250 LEU A O 1
ATOM 1957 N N . TYR A 1 251 ? 72.704 20.713 4.968 1.00 34.97 251 TYR A N 1
ATOM 1958 C CA . TYR A 1 251 ? 73.978 21.266 4.457 1.00 34.97 251 TYR A CA 1
ATOM 1959 C C . TYR A 1 251 ? 74.827 20.481 3.438 1.00 34.97 251 TYR A C 1
ATOM 1961 O O . TYR A 1 251 ? 75.392 19.445 3.777 1.00 34.97 251 TYR A O 1
ATOM 1969 N N . ARG A 1 252 ? 75.167 21.139 2.312 1.00 33.25 252 ARG A N 1
ATOM 1970 C CA . ARG A 1 252 ? 76.541 21.621 2.010 1.00 33.25 252 ARG A CA 1
ATOM 1971 C C . ARG A 1 252 ? 76.673 22.257 0.608 1.00 33.25 252 ARG A C 1
ATOM 1973 O O . ARG A 1 252 ? 76.324 21.613 -0.372 1.00 33.25 252 ARG A O 1
ATOM 1980 N N . ILE A 1 253 ? 77.329 23.431 0.614 1.00 42.31 253 ILE A N 1
ATOM 1981 C CA . ILE A 1 253 ? 77.948 24.238 -0.468 1.00 42.31 253 ILE A CA 1
ATOM 1982 C C . ILE A 1 253 ? 76.984 25.028 -1.356 1.00 42.31 253 ILE A C 1
ATOM 1984 O O . ILE A 1 253 ? 76.241 24.418 -2.148 1.00 42.31 253 ILE A O 1
#

Radius of gyration: 23.0 Å; chains: 1; bounding box: 97×52×49 Å

Secondary structure (DSSP, 8-state):
--GGGGTSSS--TT-HHHHHHHHHHHHHHHHHHHHHHTT---HHHHHHHHHHHHHHHHHHHHHGGGS-SSTTPPPPPHHHHHHHHHHHTTHHHHHHHHHHHHH-TTS--SSPSSP--------TT--SHHHHHHHHHHHHHHHHHHHHHHHHH---HHHHHHHHHHHHHHHHHHHHHHH-SS--HHHHHHHHHHHHHHHHHHHHHHHHHHSTTTTTT--HHHHH-----TTGGGSSS-S--------------

pLDDT: mean 77.93, std 21.17, range [30.55, 98.12]

Foldseek 3Di:
DPPCVVVPDPDDPPCLVVVLVVLLVLLVVLVVLCVVCVPQPQLQLQLLSLLLNLLSLLLCLLCVQQPDPDPPRDHDDPLSSQSSSVSSVCNVQSSVQSVVCSVPVPDDGPDDPPDADEDRRDDLLQPDLVSLVSNLRSLVSLLVVLVVLCVVLDHDPVLVVLNVLLVVLSVVLVVLSVVCPPDDSVSSVSSSLSSSLSSLSSSVSSNCSSPPPRCVPPDSVNSVPHVPDPPPPPPPPPPDPDDDDDDDDDDDD

Sequence (253 aa):
MRFWDAFGHHVRPSNLDGELAGFRRVGGQVLEVLDQLKTSAVPTAHAYIQVARCLELFADQLVEPYMAIGSDAPALPGWVERQALQIYRPIPVLVTAAKQEAIDPNGPRDVELPWILGGRVFGVEREGTPILETYVGAVKAVMDHVEVFLSEVGDPKKARLYWAEATTNYDSARYLMQDNQAMTLTNRVALDDYLWTALGYAIGAVQEGCSPGILHDLDIDTMLESRENPHRGRERGQESLGTPLKKDLLYRI